Protein AF-A0A945MQG9-F1 (afdb_monomer)

Secondary structure (DSSP, 8-state):
----EEEEEEE---SEEEE-TT-EEEEEEEEEE--SSS-EEEEEEEEEE-SS-----GGGEEEEEEEEESSSS--TTTSEEEEEE--PPBSSEEEEEEEEEE--SS---EEEEEEEE-TT----TTSPPPEEEEEB-TT-EEETT--B---B---TTSEEEE-----EEEEEE--B-TT-TTS---TTPPPSB--EEEEE-TT-PEE-

Radius of gyration: 23.0 Å; Cα contacts (8 Å, |Δi|>4): 548; chains: 1; bounding box: 53×30×78 Å

Sequence (208 aa):
MATIVVFGHHQGLSGQSTSQPGDKIQVYEVRLVNDGTSSLQAIALTLSDLSSATGITASAITQLSVYKSTDAVFDAPSDSLLGTQTIVNIGAPTTVSLTAPLTWSSDFPYFLVVATFNSTHTDELSGFKDAFRVGSNAGAIQTSSGNVGSAITADDADRHTIDILATQIVFTTLPSDPAAANGDIVSGQVFTTQPVVEARDANGNVDI

Foldseek 3Di:
DWDKAFDDDKDAFAFEAEDAAQDKDWGIKTWIAGQQPKWFWKFKKAKEAAPPGLPDFLQFWQKKWKWKALDGDDDPPRIHTFFMDRRHGYPDMDITTGPDTDGDRDDTIMITIMTTGHNQDAHDPVLGFTKIWMKADAQRTDMPVGGHDHIGDTHPRRMYTHAFDFPDKDWPDDFAAPVPPPRDDDPPDHGPDDTDIFGHHPSRHTGD

Nearest PDB structures (foldseek):
  8ke9-assembly1_A  TM=4.247E-01  e=4.750E-02  unclassified Caudoviricetes
  6cpr-assembly1_A  TM=4.447E-01  e=1.011E+00  Homo sapiens
  4n90-assembly1_C  TM=4.436E-01  e=1.788E+00  Homo sapiens
  1tnr-assembly1_A  TM=3.424E-01  e=1.453E+00  Homo sapiens

Solvent-accessible surface area (backbone atoms only — not comparable to full-atom values): 11179 Å² total; per-residue (Å²): 133,62,50,65,44,77,48,94,62,69,49,52,48,75,45,75,48,75,46,45,57,47,40,74,44,75,44,30,41,34,27,38,39,38,71,49,72,30,28,48,40,32,45,35,36,25,38,23,53,38,95,72,73,36,72,54,51,42,78,50,37,51,32,39,33,36,27,43,30,89,51,95,67,93,46,86,80,82,38,43,81,44,26,62,24,61,77,48,43,62,74,36,76,28,69,32,44,36,77,57,72,47,66,44,60,69,76,64,42,20,40,36,34,30,41,28,32,21,64,79,45,56,52,44,94,84,62,36,58,35,28,34,19,34,22,27,53,61,39,25,40,33,38,77,69,56,56,34,57,69,60,42,81,56,40,76,68,18,26,42,31,49,47,67,67,56,76,45,80,43,73,82,34,72,65,40,46,89,84,33,88,81,79,56,86,62,84,95,60,81,56,76,36,69,60,38,75,44,38,15,28,93,86,66,30,43,36,101

Mean predicted aligned error: 5.4 Å

pLDDT: mean 92.83, std 7.92, range [51.38, 98.81]

Structure (mmCIF, N/CA/C/O backbone):
data_AF-A0A945MQG9-F1
#
_entry.id   AF-A0A945MQG9-F1
#
loop_
_atom_site.group_PDB
_atom_site.id
_atom_site.type_symbol
_atom_site.label_atom_id
_atom_site.label_alt_id
_atom_site.label_comp_id
_atom_site.label_asym_id
_atom_site.label_entity_id
_atom_site.label_seq_id
_atom_site.pdbx_PDB_ins_code
_atom_site.Cartn_x
_atom_site.Cartn_y
_atom_site.Cartn_z
_atom_site.occupancy
_atom_site.B_iso_or_equiv
_atom_site.auth_seq_id
_atom_site.auth_comp_id
_atom_site.auth_asym_id
_atom_site.auth_atom_id
_atom_site.pdbx_PDB_model_num
ATOM 1 N N . MET A 1 1 ? -15.121 0.793 32.936 1.00 51.38 1 MET A N 1
ATOM 2 C CA . MET A 1 1 ? -14.034 0.606 31.962 1.00 51.38 1 MET A CA 1
ATOM 3 C C . MET A 1 1 ? -14.559 1.158 30.660 1.00 51.38 1 MET A C 1
ATOM 5 O O . MET A 1 1 ? -15.597 0.687 30.227 1.00 51.38 1 MET A O 1
ATOM 9 N N . ALA A 1 2 ? -13.923 2.217 30.171 1.00 52.75 2 ALA A N 1
ATOM 10 C CA . ALA A 1 2 ? -14.148 2.776 28.845 1.00 52.75 2 ALA A CA 1
ATOM 11 C C . ALA A 1 2 ? -13.585 1.791 27.814 1.00 52.75 2 ALA A C 1
ATOM 13 O O . ALA A 1 2 ? -12.486 1.277 28.056 1.00 52.75 2 ALA A O 1
ATOM 14 N N . THR A 1 3 ? -14.299 1.419 26.752 1.00 84.38 3 THR A N 1
ATOM 15 C CA . THR A 1 3 ? -13.811 0.354 25.857 1.00 84.38 3 THR A CA 1
ATOM 16 C C . THR A 1 3 ? -14.148 0.603 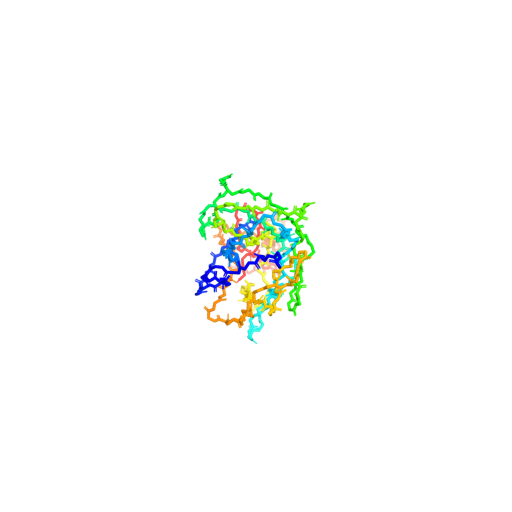24.389 1.00 84.38 3 THR A C 1
ATOM 18 O O . THR A 1 3 ? -15.285 0.440 23.953 1.00 84.38 3 THR A O 1
ATOM 21 N N . ILE A 1 4 ? -13.110 0.916 23.603 1.00 85.81 4 ILE A N 1
ATOM 22 C CA . ILE A 1 4 ? -13.116 0.628 22.166 1.00 85.81 4 ILE A CA 1
ATOM 23 C C . ILE A 1 4 ? -12.868 -0.868 21.987 1.00 85.81 4 ILE A C 1
ATOM 25 O O . ILE A 1 4 ? -11.905 -1.404 22.533 1.00 85.81 4 ILE A O 1
ATOM 29 N N . VAL A 1 5 ? -13.710 -1.536 21.202 1.00 89.19 5 VAL A N 1
ATOM 30 C CA . VAL A 1 5 ? -13.525 -2.944 20.824 1.00 89.19 5 VAL A CA 1
ATOM 31 C C . VAL A 1 5 ? -13.643 -3.123 19.320 1.00 89.19 5 VAL A C 1
ATOM 33 O O . VAL A 1 5 ? -14.349 -2.378 18.639 1.00 89.19 5 VAL A O 1
ATOM 36 N N . VAL A 1 6 ? -12.979 -4.157 18.809 1.00 82.88 6 VAL A N 1
ATOM 37 C CA . VAL A 1 6 ? -13.194 -4.623 17.438 1.00 82.88 6 VAL A CA 1
ATOM 38 C C . VAL A 1 6 ? -14.558 -5.296 17.348 1.00 82.88 6 VAL A C 1
ATOM 40 O O . VAL A 1 6 ? -14.879 -6.164 18.159 1.00 82.88 6 VAL A O 1
ATOM 43 N N . PHE A 1 7 ? -15.350 -4.906 16.352 1.00 79.56 7 PHE A N 1
ATOM 44 C CA . PHE A 1 7 ? -16.635 -5.525 16.059 1.00 79.56 7 PHE A CA 1
ATOM 45 C C . PHE A 1 7 ? -16.534 -6.409 14.820 1.00 79.56 7 PHE A C 1
ATOM 47 O O . PHE A 1 7 ? -16.344 -5.918 13.711 1.00 79.56 7 PHE A O 1
ATOM 54 N N . GLY A 1 8 ? -16.716 -7.717 14.991 1.00 76.62 8 GLY A N 1
ATOM 55 C CA . GLY A 1 8 ? -16.599 -8.660 13.884 1.00 76.62 8 GLY A CA 1
ATOM 56 C C . GLY A 1 8 ? -15.142 -8.851 13.465 1.00 76.62 8 GLY A C 1
ATOM 57 O O . GLY A 1 8 ? -14.387 -9.491 14.192 1.00 76.62 8 GLY A O 1
ATOM 58 N N . HIS A 1 9 ? -14.763 -8.325 12.299 1.00 71.56 9 HIS A N 1
ATOM 59 C CA . HIS A 1 9 ? -13.486 -8.615 11.645 1.00 71.56 9 HIS A CA 1
ATOM 60 C C . HIS A 1 9 ? -12.635 -7.348 11.437 1.00 71.56 9 HIS A C 1
ATOM 62 O O . HIS A 1 9 ? -13.164 -6.247 11.281 1.00 71.56 9 HIS A O 1
ATOM 68 N N . HIS A 1 10 ? -11.311 -7.513 11.431 1.00 87.69 10 HIS A N 1
ATOM 69 C CA . HIS A 1 10 ? -10.366 -6.572 10.822 1.00 87.69 10 HIS A CA 1
ATOM 70 C C . HIS A 1 10 ? -9.522 -7.344 9.815 1.00 87.69 10 HIS A C 1
ATOM 72 O O . HIS A 1 10 ? -8.975 -8.390 10.159 1.00 87.69 10 HIS A O 1
ATOM 78 N N . GLN A 1 11 ? -9.498 -6.883 8.567 1.00 92.62 11 GLN A N 1
ATOM 79 C CA . GLN A 1 11 ? -8.837 -7.568 7.453 1.00 92.62 11 GLN A CA 1
ATOM 80 C C . GLN A 1 11 ? -7.599 -6.778 7.023 1.00 92.62 11 GLN A C 1
ATOM 82 O O . GLN A 1 11 ? -7.560 -5.553 7.149 1.00 92.62 11 GLN A O 1
ATOM 87 N N . GLY A 1 12 ? -6.616 -7.488 6.475 1.00 93.94 12 GLY A N 1
ATOM 88 C CA . GLY A 1 12 ? -5.558 -6.901 5.662 1.00 93.94 12 GLY A CA 1
ATOM 89 C C . GLY A 1 12 ? -5.944 -6.991 4.189 1.00 93.94 12 GLY A C 1
ATOM 90 O O . GLY A 1 12 ? -7.122 -6.915 3.839 1.00 93.94 12 GLY A O 1
ATOM 91 N N . LEU A 1 13 ? -4.949 -7.214 3.335 1.00 96.88 13 LEU A N 1
ATOM 92 C CA . LEU A 1 13 ? -5.187 -7.596 1.946 1.00 96.88 13 LEU A CA 1
ATOM 93 C C . LEU A 1 13 ? -5.882 -8.964 1.863 1.00 96.88 13 LEU A C 1
ATOM 95 O O . LEU A 1 13 ? -5.777 -9.780 2.777 1.00 96.88 13 LEU A O 1
ATOM 99 N N . SER A 1 14 ? -6.576 -9.205 0.751 1.00 95.31 14 SER A N 1
ATOM 100 C CA . SER A 1 14 ? -7.162 -10.504 0.428 1.00 95.31 14 SER A CA 1
ATOM 101 C C . SER A 1 14 ? -7.002 -10.800 -1.058 1.00 95.31 14 SER A C 1
ATOM 103 O O . SER A 1 14 ? -7.364 -9.985 -1.909 1.00 95.31 14 SER A O 1
ATOM 105 N N . GLY A 1 15 ? -6.461 -11.976 -1.363 1.00 96.94 15 GLY A N 1
ATOM 106 C CA . GLY A 1 15 ? -6.119 -12.393 -2.710 1.00 96.94 15 GLY A CA 1
ATOM 107 C C . GLY A 1 15 ? -5.030 -11.531 -3.347 1.00 96.94 15 GLY A C 1
ATOM 108 O O . GLY A 1 15 ? -4.315 -10.767 -2.699 1.00 96.94 15 GLY A O 1
ATOM 109 N N . GLN A 1 16 ? -4.904 -11.668 -4.663 1.00 97.62 16 GLN A N 1
ATOM 110 C CA . GLN A 1 16 ? -3.928 -10.924 -5.449 1.00 97.62 16 GLN A CA 1
ATOM 111 C C . GLN A 1 16 ? -4.624 -9.783 -6.178 1.00 97.62 16 GLN A C 1
ATOM 113 O O . GLN A 1 16 ? -5.658 -9.980 -6.816 1.00 97.62 16 GLN A O 1
ATOM 118 N N . SER A 1 17 ? -4.037 -8.597 -6.096 1.00 97.38 17 SER A N 1
ATOM 119 C CA . SER A 1 17 ? -4.525 -7.407 -6.788 1.00 97.38 17 SER A CA 1
ATOM 120 C C . SER A 1 17 ? -3.370 -6.614 -7.387 1.00 97.38 17 SER A C 1
ATOM 122 O O . SER A 1 17 ? -2.220 -6.756 -6.964 1.00 97.38 17 SER A O 1
ATOM 124 N N . THR A 1 18 ? -3.687 -5.793 -8.384 1.00 97.06 18 THR A N 1
ATOM 125 C CA . THR A 1 18 ? -2.732 -4.943 -9.099 1.00 97.06 18 THR A CA 1
ATOM 126 C C . THR A 1 18 ? -3.279 -3.528 -9.234 1.00 97.06 18 THR A C 1
ATOM 128 O O . THR A 1 18 ? -4.489 -3.360 -9.406 1.00 97.06 18 THR A O 1
ATOM 131 N N . SER A 1 19 ? -2.413 -2.522 -9.194 1.00 96.94 19 SER A N 1
ATOM 132 C CA . SER A 1 19 ? -2.766 -1.132 -9.513 1.00 96.94 19 SER A CA 1
ATOM 133 C C . SER A 1 19 ? -1.567 -0.379 -10.086 1.00 96.94 19 SER A C 1
ATOM 135 O O . SER A 1 19 ? -0.455 -0.904 -10.090 1.00 96.94 19 SER A O 1
ATOM 137 N N . GLN A 1 20 ? -1.796 0.827 -10.595 1.00 95.94 20 GLN A N 1
ATOM 138 C CA . GLN A 1 20 ? -0.776 1.620 -11.272 1.00 95.94 20 GLN A CA 1
ATOM 139 C C . GLN A 1 20 ? -0.070 2.591 -10.312 1.00 95.94 20 GLN A C 1
ATOM 141 O O . GLN A 1 20 ? -0.599 2.931 -9.246 1.00 95.94 20 GLN A O 1
ATOM 146 N N . PRO A 1 21 ? 1.114 3.112 -10.685 1.00 96.88 21 PRO A N 1
ATOM 147 C CA . PRO A 1 21 ? 1.715 4.247 -9.994 1.00 96.88 21 PRO A CA 1
ATOM 148 C C . PRO A 1 21 ? 0.724 5.398 -9.775 1.00 96.88 21 PRO A C 1
ATOM 150 O O . PRO A 1 21 ? 0.015 5.821 -10.686 1.00 96.88 21 PRO A O 1
ATOM 153 N N . GLY A 1 22 ? 0.711 5.947 -8.559 1.00 96.38 22 GLY A N 1
ATOM 154 C CA . GLY A 1 22 ? -0.178 7.048 -8.171 1.00 96.38 22 GLY A CA 1
ATOM 155 C C . GLY A 1 22 ? -1.566 6.624 -7.682 1.00 96.38 22 GLY A C 1
ATOM 156 O O . GLY A 1 22 ? -2.272 7.460 -7.109 1.00 96.38 22 GLY A O 1
ATOM 157 N N . ASP A 1 23 ? -1.942 5.352 -7.838 1.00 97.19 23 ASP A N 1
ATOM 158 C CA . ASP A 1 23 ? -3.213 4.849 -7.329 1.00 97.19 23 ASP A CA 1
ATOM 159 C C . ASP A 1 23 ? -3.266 4.850 -5.795 1.00 97.19 23 ASP A C 1
ATOM 161 O O . ASP A 1 23 ? -2.258 4.890 -5.076 1.00 97.19 23 ASP A O 1
ATOM 165 N N . LYS A 1 24 ? -4.501 4.814 -5.289 1.00 97.88 24 LYS A N 1
ATOM 166 C CA . LYS A 1 24 ? -4.819 4.666 -3.870 1.00 97.88 24 LYS A CA 1
ATOM 167 C C . LYS A 1 24 ? -5.538 3.351 -3.653 1.00 97.88 24 LYS A C 1
ATOM 169 O O . LYS A 1 24 ? -6.570 3.120 -4.277 1.00 97.88 24 LYS A O 1
ATOM 174 N N . ILE A 1 25 ? -5.044 2.536 -2.728 1.00 97.75 25 ILE A N 1
ATOM 175 C CA . ILE A 1 25 ? -5.653 1.240 -2.427 1.00 97.75 25 ILE A CA 1
ATOM 176 C C . ILE A 1 25 ? -5.867 1.043 -0.933 1.00 97.75 25 ILE A C 1
ATOM 178 O O . ILE A 1 25 ? -5.026 1.400 -0.106 1.00 97.75 25 ILE A O 1
ATOM 182 N N . GLN A 1 26 ? -7.004 0.454 -0.580 1.00 98.06 26 GLN A N 1
ATOM 183 C CA . GLN A 1 26 ? -7.280 0.010 0.780 1.00 98.06 26 GLN A CA 1
ATOM 184 C C . GLN A 1 26 ? -6.386 -1.188 1.113 1.00 98.06 26 GLN A C 1
ATOM 186 O O . GLN A 1 26 ? -6.429 -2.212 0.439 1.00 98.06 26 GLN A O 1
ATOM 191 N N . VAL A 1 27 ? -5.575 -1.051 2.160 1.00 98.12 27 VAL A N 1
ATOM 192 C CA . VAL A 1 27 ? -4.632 -2.084 2.625 1.00 98.12 27 VAL A CA 1
ATOM 193 C C . VAL A 1 27 ? -5.073 -2.758 3.919 1.00 98.12 27 VAL A C 1
ATOM 195 O O . VAL A 1 27 ? -4.541 -3.803 4.290 1.00 98.12 27 VAL A O 1
ATOM 198 N N . TYR A 1 28 ? -6.012 -2.142 4.630 1.00 97.94 28 TYR A N 1
ATOM 199 C CA . TYR A 1 28 ? -6.533 -2.639 5.892 1.00 97.94 28 TYR A CA 1
ATOM 200 C C . TYR A 1 28 ? -7.897 -2.030 6.174 1.00 97.94 28 TYR A C 1
ATOM 202 O O . TYR A 1 28 ? -8.134 -0.855 5.886 1.00 97.94 28 TYR A O 1
ATOM 210 N N . GLU A 1 29 ? -8.746 -2.807 6.827 1.00 96.62 29 GLU A N 1
ATOM 211 C CA . GLU A 1 29 ? -10.016 -2.342 7.363 1.00 96.62 29 GLU A CA 1
ATOM 212 C C . GLU A 1 29 ? -10.241 -2.860 8.778 1.00 96.62 29 GLU A C 1
ATOM 214 O O . GLU A 1 29 ? -9.855 -3.974 9.139 1.00 96.62 29 GLU A O 1
ATOM 219 N N . VAL A 1 30 ? -10.934 -2.062 9.581 1.00 96.94 30 VAL A N 1
ATOM 220 C CA . VAL A 1 30 ? -11.480 -2.516 10.853 1.00 96.94 30 VAL A CA 1
ATOM 221 C C . VAL A 1 30 ? -12.788 -1.824 11.160 1.00 96.94 30 VAL A C 1
ATOM 223 O O . VAL A 1 30 ? -12.910 -0.608 11.036 1.00 96.94 30 VAL A O 1
ATOM 226 N N . ARG A 1 31 ? -13.755 -2.591 11.656 1.00 95.81 31 ARG A N 1
ATOM 227 C CA . ARG A 1 31 ? -14.974 -2.038 12.235 1.00 95.81 31 ARG A CA 1
ATOM 228 C C . ARG A 1 31 ? -14.855 -1.960 13.751 1.00 95.81 31 ARG A C 1
ATOM 230 O O . ARG A 1 31 ? -14.498 -2.944 14.402 1.00 95.81 31 ARG A O 1
ATOM 237 N N . LEU A 1 32 ? -15.162 -0.798 14.325 1.00 94.50 32 LEU A N 1
ATOM 238 C CA . LEU A 1 32 ? -14.983 -0.551 15.758 1.00 94.50 32 LEU A CA 1
ATOM 239 C C . LEU A 1 32 ? -16.280 -0.118 16.445 1.00 94.50 32 LEU A C 1
ATOM 241 O O . LEU A 1 32 ? -17.072 0.648 15.897 1.00 94.50 32 LEU A O 1
ATOM 245 N N . VAL A 1 33 ? -16.448 -0.557 17.694 1.00 92.81 33 VAL A N 1
ATOM 246 C CA . VAL A 1 33 ? -17.420 0.005 18.644 1.00 92.81 33 VAL A CA 1
ATOM 247 C C . VAL A 1 33 ? -16.681 0.893 19.632 1.00 92.81 33 VAL A C 1
ATOM 249 O O . VAL A 1 33 ? -15.568 0.560 20.035 1.00 92.81 33 VAL A O 1
ATOM 252 N N . ASN A 1 34 ? -17.312 1.983 20.057 1.00 92.38 34 ASN A N 1
ATOM 253 C CA . ASN A 1 34 ? -16.839 2.831 21.143 1.00 92.38 34 ASN A CA 1
ATOM 254 C C . ASN A 1 34 ? -18.032 3.258 22.005 1.00 92.38 34 ASN A C 1
ATOM 256 O O . ASN A 1 34 ? -19.133 3.468 21.497 1.00 92.38 34 ASN A O 1
ATOM 260 N N . ASP A 1 35 ? -17.812 3.366 23.309 1.00 87.81 35 ASP A N 1
ATOM 261 C CA . ASP A 1 35 ? -18.818 3.765 24.295 1.00 87.81 35 ASP A CA 1
ATOM 262 C C . ASP A 1 35 ? -18.877 5.285 24.528 1.00 87.81 35 ASP A C 1
ATOM 264 O O . ASP A 1 35 ? -19.641 5.764 25.366 1.00 87.81 35 ASP A O 1
ATOM 268 N N . GLY A 1 36 ? -18.076 6.057 23.791 1.00 89.94 36 GLY A N 1
ATOM 269 C CA . GLY A 1 36 ? -18.007 7.510 23.905 1.00 89.94 36 GLY A CA 1
ATOM 270 C C . GLY A 1 36 ? -17.004 8.024 24.925 1.00 89.94 36 GLY A C 1
ATOM 271 O O . GLY A 1 36 ? -16.964 9.232 25.147 1.00 89.94 36 GLY A O 1
ATOM 272 N N . THR A 1 37 ? -16.208 7.156 25.550 1.00 89.94 37 THR A N 1
ATOM 273 C CA . THR A 1 37 ? -15.274 7.568 26.609 1.00 89.94 37 THR A CA 1
ATOM 274 C C . THR A 1 37 ? -13.808 7.275 26.295 1.00 89.94 37 THR A C 1
ATOM 276 O O . THR A 1 37 ? -12.935 8.001 26.771 1.00 89.94 37 THR A O 1
ATOM 279 N N . SER A 1 38 ? -13.516 6.289 25.443 1.00 93.69 38 SER A N 1
ATOM 280 C CA . SER A 1 38 ? -12.177 6.086 24.875 1.00 93.69 38 SER A CA 1
ATOM 281 C C . SER A 1 38 ? -12.007 6.854 23.560 1.00 93.69 38 SER A C 1
ATOM 283 O O . SER A 1 38 ? -12.978 7.156 22.860 1.00 93.69 38 SER A O 1
ATOM 285 N N . SER A 1 39 ? -10.767 7.156 23.183 1.00 95.69 39 SER A N 1
ATOM 286 C CA . SER A 1 39 ? -10.440 7.732 21.876 1.00 95.69 39 SER A CA 1
ATOM 287 C C . SER A 1 39 ? -9.540 6.810 21.060 1.00 95.69 39 SER A C 1
ATOM 289 O O . SER A 1 39 ? -8.612 6.204 21.599 1.00 95.69 39 SER A O 1
ATOM 291 N N . LEU A 1 40 ? -9.815 6.711 19.757 1.00 97.44 40 LEU A N 1
ATOM 292 C CA . LEU A 1 40 ? -8.904 6.145 18.767 1.00 97.44 40 LEU A CA 1
ATOM 293 C C . LEU A 1 40 ? -7.793 7.161 18.497 1.00 97.44 40 LEU A C 1
ATOM 295 O O . LEU A 1 40 ? -8.075 8.344 18.302 1.00 97.44 40 LEU A O 1
ATOM 299 N N . GLN A 1 41 ? -6.545 6.702 18.492 1.00 98.31 41 GLN A N 1
ATOM 300 C CA . GLN A 1 41 ? -5.368 7.566 18.364 1.00 98.31 41 GLN A CA 1
ATOM 301 C C . GLN A 1 41 ? -4.545 7.257 17.119 1.00 98.31 41 GLN A C 1
ATOM 303 O O . GLN A 1 41 ? -4.074 8.181 16.461 1.00 98.31 41 GLN A O 1
ATOM 308 N N . ALA A 1 42 ? -4.373 5.977 16.789 1.00 98.56 42 ALA A N 1
ATOM 309 C CA . ALA A 1 42 ? -3.580 5.557 15.641 1.00 98.56 42 ALA A CA 1
ATOM 310 C C . ALA A 1 42 ? -3.904 4.120 15.218 1.00 98.56 42 ALA A C 1
ATOM 312 O O . ALA A 1 42 ? -4.458 3.340 15.998 1.00 98.56 42 ALA A O 1
ATOM 313 N N . ILE A 1 43 ? -3.489 3.763 14.003 1.00 98.50 43 ILE A N 1
ATOM 314 C CA . ILE A 1 43 ? -3.462 2.383 13.507 1.00 98.50 43 ILE A CA 1
ATOM 315 C C . ILE A 1 43 ? -2.046 2.082 13.009 1.00 98.50 43 ILE A C 1
ATOM 317 O O . ILE A 1 43 ? -1.466 2.878 12.269 1.00 98.50 43 ILE A O 1
ATOM 321 N N . ALA A 1 44 ? -1.477 0.953 13.432 1.00 98.44 44 ALA A N 1
ATOM 322 C CA . ALA A 1 44 ? -0.140 0.515 13.039 1.00 98.44 44 ALA A CA 1
ATOM 323 C C . ALA A 1 44 ? -0.187 -0.740 12.159 1.00 98.44 44 ALA A C 1
ATOM 325 O O . ALA A 1 44 ? -0.728 -1.765 12.568 1.00 98.44 44 ALA A O 1
ATOM 326 N N . LEU A 1 45 ? 0.438 -0.679 10.983 1.00 98.19 45 LEU A N 1
ATOM 327 C CA . LEU A 1 45 ? 0.525 -1.789 10.028 1.00 98.19 45 LEU A CA 1
ATOM 328 C C . LEU A 1 45 ? 1.972 -2.028 9.618 1.00 98.19 45 LEU A C 1
ATOM 330 O O . LEU A 1 45 ? 2.792 -1.121 9.670 1.00 98.19 45 LEU A O 1
ATOM 334 N N . THR A 1 46 ? 2.286 -3.238 9.180 1.00 98.44 46 THR A N 1
ATOM 335 C CA . THR A 1 46 ? 3.579 -3.573 8.580 1.00 98.44 46 THR A CA 1
ATOM 336 C C . THR A 1 46 ? 3.344 -3.966 7.133 1.00 98.44 46 THR A C 1
ATOM 338 O O . THR A 1 46 ? 2.731 -4.998 6.867 1.00 98.44 46 THR A O 1
ATOM 341 N N . LEU A 1 47 ? 3.833 -3.148 6.206 1.00 98.56 47 LEU A N 1
ATOM 342 C CA . LEU A 1 47 ? 3.962 -3.544 4.808 1.00 98.56 47 LEU A CA 1
ATOM 343 C C . LEU A 1 47 ? 5.290 -4.277 4.671 1.00 98.56 47 LEU A C 1
ATOM 345 O O . LEU A 1 47 ? 6.281 -3.881 5.278 1.00 98.56 47 LEU A O 1
ATOM 349 N N . SER A 1 48 ? 5.317 -5.385 3.947 1.00 98.25 48 SER A N 1
ATOM 350 C CA . SER A 1 48 ? 6.525 -6.186 3.741 1.00 98.25 48 SER A CA 1
ATOM 351 C C . SER A 1 48 ? 6.599 -6.645 2.302 1.00 98.25 48 SER A C 1
ATOM 353 O O . SER A 1 48 ? 5.563 -6.925 1.703 1.00 98.25 48 SER A O 1
ATOM 355 N N . ASP A 1 49 ? 7.817 -6.793 1.794 1.00 97.81 49 ASP A N 1
ATOM 356 C CA . ASP A 1 49 ? 8.046 -7.549 0.566 1.00 97.81 49 ASP A CA 1
ATOM 357 C C . ASP A 1 49 ? 7.559 -9.003 0.740 1.00 97.81 49 ASP A C 1
ATOM 359 O O . ASP A 1 49 ? 7.306 -9.493 1.858 1.00 97.81 49 ASP A O 1
ATOM 363 N N . LEU A 1 50 ? 7.408 -9.689 -0.382 1.00 97.25 50 LEU A N 1
ATOM 364 C CA . LEU A 1 50 ? 7.044 -11.093 -0.449 1.00 97.25 50 LEU A CA 1
ATOM 365 C C . LEU A 1 50 ? 8.152 -11.990 0.116 1.00 97.25 50 LEU A C 1
ATOM 367 O O . LEU A 1 50 ? 9.283 -11.565 0.360 1.00 97.25 50 LEU A O 1
ATOM 371 N N . SER A 1 51 ? 7.835 -13.268 0.340 1.00 96.31 51 SER A N 1
ATOM 372 C CA . SER A 1 51 ? 8.839 -14.245 0.784 1.00 96.31 51 SER A CA 1
ATOM 373 C C . SER A 1 51 ? 9.975 -14.426 -0.231 1.00 96.31 51 SER A C 1
ATOM 375 O O . SER A 1 51 ? 11.127 -14.605 0.162 1.00 96.31 51 SER A O 1
ATOM 377 N N . SER A 1 52 ? 9.654 -14.342 -1.524 1.00 94.56 52 SER A N 1
ATOM 378 C CA . SER A 1 52 ? 10.622 -14.173 -2.610 1.00 94.56 52 SER A CA 1
ATOM 379 C C . SER A 1 52 ? 10.651 -12.695 -2.971 1.00 94.56 52 SER A C 1
ATOM 381 O O . SER A 1 52 ? 9.683 -12.204 -3.543 1.00 94.56 52 SER A O 1
ATOM 383 N N . ALA A 1 53 ? 11.720 -12.002 -2.582 1.00 93.75 53 ALA A N 1
ATOM 384 C CA . ALA A 1 53 ? 11.792 -10.547 -2.661 1.00 93.75 53 ALA A CA 1
ATOM 385 C C . ALA A 1 53 ? 11.551 -10.026 -4.086 1.00 93.75 53 ALA A C 1
ATOM 387 O O . ALA A 1 53 ? 12.203 -10.478 -5.031 1.00 93.75 53 ALA A O 1
ATOM 388 N N . THR A 1 54 ? 10.636 -9.068 -4.210 1.00 93.81 54 THR A N 1
ATOM 389 C CA . THR A 1 54 ? 10.406 -8.293 -5.435 1.00 93.81 54 THR A CA 1
ATOM 390 C C . THR A 1 54 ? 11.350 -7.105 -5.541 1.00 93.81 54 THR A C 1
ATOM 392 O O . THR A 1 54 ? 11.682 -6.693 -6.646 1.00 93.81 54 THR A O 1
ATOM 395 N N . GLY A 1 55 ? 11.860 -6.627 -4.402 1.00 92.88 55 GLY A N 1
ATOM 396 C CA . GLY A 1 55 ? 12.708 -5.442 -4.341 1.00 92.88 55 GLY A CA 1
ATOM 397 C C . GLY A 1 55 ? 11.985 -4.199 -3.837 1.00 92.88 55 GLY A C 1
ATOM 398 O O . GLY A 1 55 ? 12.645 -3.171 -3.695 1.00 92.88 55 GLY A O 1
ATOM 399 N N . ILE A 1 56 ? 10.694 -4.299 -3.485 1.00 95.12 56 ILE A N 1
ATOM 400 C CA . ILE A 1 56 ? 9.910 -3.137 -3.068 1.00 95.12 56 ILE A CA 1
ATOM 401 C C . ILE A 1 56 ? 10.586 -2.359 -1.940 1.00 95.12 56 ILE A C 1
ATOM 403 O O . ILE A 1 56 ? 10.996 -2.889 -0.900 1.00 95.12 56 ILE A O 1
ATOM 407 N N . THR A 1 57 ? 10.658 -1.047 -2.134 1.00 94.62 57 THR A N 1
ATOM 408 C CA . THR A 1 57 ? 11.231 -0.114 -1.168 1.00 94.62 57 THR A CA 1
ATOM 409 C C . THR A 1 57 ? 10.200 0.904 -0.697 1.00 94.62 57 THR A C 1
ATOM 411 O O . THR A 1 57 ? 9.135 1.089 -1.287 1.00 94.62 57 THR A O 1
ATOM 414 N N . ALA A 1 58 ? 10.526 1.618 0.382 1.00 95.12 58 ALA A N 1
ATOM 415 C CA . ALA A 1 58 ? 9.671 2.674 0.918 1.00 95.12 58 ALA A CA 1
ATOM 416 C C . ALA A 1 58 ? 9.328 3.764 -0.116 1.00 95.12 58 ALA A C 1
ATOM 418 O O . ALA A 1 58 ? 8.276 4.382 -0.009 1.00 95.12 58 ALA A O 1
ATOM 419 N N . SER A 1 59 ? 10.169 3.995 -1.134 1.00 95.06 59 SER A N 1
ATOM 420 C CA . SER A 1 59 ? 9.901 5.003 -2.168 1.00 95.06 59 SER A CA 1
ATOM 421 C C . SER A 1 59 ? 8.781 4.633 -3.140 1.00 95.06 59 SER A C 1
ATOM 423 O O . SER A 1 59 ? 8.316 5.519 -3.858 1.00 95.06 59 SER A O 1
ATOM 425 N N . ALA A 1 60 ? 8.322 3.377 -3.161 1.00 96.44 60 ALA A N 1
ATOM 426 C CA . ALA A 1 60 ? 7.155 2.966 -3.942 1.00 96.44 60 ALA A CA 1
ATOM 427 C C . ALA A 1 60 ? 5.835 3.505 -3.351 1.00 96.44 60 ALA A C 1
ATOM 429 O O . ALA A 1 60 ? 4.836 3.637 -4.059 1.00 96.44 60 ALA A O 1
ATOM 430 N N . ILE A 1 61 ? 5.821 3.873 -2.062 1.00 98.12 61 ILE A N 1
ATOM 431 C CA . ILE A 1 61 ? 4.621 4.294 -1.329 1.00 98.12 61 ILE A CA 1
ATOM 432 C C . ILE A 1 61 ? 4.856 5.676 -0.726 1.00 98.12 61 ILE A C 1
ATOM 434 O O . ILE A 1 61 ? 5.703 5.865 0.140 1.00 98.12 61 ILE A O 1
ATOM 438 N N . THR A 1 62 ? 4.073 6.661 -1.152 1.00 98.19 62 THR A N 1
ATOM 439 C CA . THR A 1 62 ? 4.244 8.054 -0.706 1.00 98.19 62 THR A CA 1
ATOM 440 C C . THR A 1 62 ? 3.580 8.331 0.636 1.00 98.19 62 THR A C 1
ATOM 442 O O . THR A 1 62 ? 4.010 9.223 1.369 1.00 98.19 62 THR A O 1
ATOM 445 N N . GLN A 1 63 ? 2.503 7.607 0.951 1.00 98.38 63 GLN A N 1
ATOM 446 C CA . GLN A 1 63 ? 1.701 7.873 2.137 1.00 98.38 63 GLN A CA 1
ATOM 447 C C . GLN A 1 63 ? 0.819 6.683 2.527 1.00 98.38 63 GLN A C 1
ATOM 449 O O . GLN A 1 63 ? 0.224 6.031 1.669 1.00 98.38 63 GLN A O 1
ATOM 454 N N . LEU A 1 64 ? 0.649 6.479 3.835 1.00 98.81 64 LEU A N 1
ATOM 455 C CA . LEU A 1 64 ? -0.495 5.772 4.410 1.00 98.81 64 LEU A CA 1
ATOM 456 C C . LEU A 1 64 ? -1.472 6.779 5.023 1.00 98.81 64 LEU A C 1
ATOM 458 O O . LEU A 1 64 ? -1.058 7.738 5.675 1.00 98.81 64 LEU A O 1
ATOM 462 N N . SER A 1 65 ? -2.767 6.555 4.844 1.00 98.75 65 SER A N 1
ATOM 463 C CA . SER A 1 65 ? -3.835 7.418 5.358 1.00 98.75 65 SER A CA 1
ATOM 464 C C . SER A 1 65 ? -4.881 6.603 6.103 1.00 98.75 65 SER A C 1
ATOM 466 O O . SER A 1 65 ? -5.235 5.526 5.642 1.00 98.75 65 SER A O 1
ATOM 468 N N . VAL A 1 66 ? -5.398 7.120 7.218 1.00 98.75 66 VAL A N 1
ATOM 469 C CA . VAL A 1 66 ? -6.546 6.538 7.930 1.00 98.75 66 VAL A CA 1
ATOM 470 C C . VAL A 1 66 ? -7.795 7.331 7.574 1.00 98.75 66 VAL A C 1
ATOM 472 O O . VAL A 1 66 ? -7.824 8.547 7.771 1.00 98.75 66 VAL A O 1
ATOM 475 N N . TYR A 1 67 ? -8.833 6.643 7.118 1.00 98.62 67 TYR A N 1
ATOM 476 C CA . TYR A 1 67 ? -10.154 7.202 6.849 1.00 98.62 67 TYR A CA 1
ATOM 477 C C . TYR A 1 67 ? -11.198 6.611 7.793 1.00 98.62 67 TYR A C 1
ATOM 479 O O . TYR A 1 67 ? -11.071 5.471 8.236 1.00 98.62 67 TYR A O 1
ATOM 487 N N . LYS A 1 68 ? -12.240 7.389 8.088 1.00 97.50 68 LYS A N 1
ATOM 488 C CA . LYS A 1 68 ? -13.495 6.912 8.672 1.00 97.50 68 LYS A CA 1
ATOM 489 C C . LYS A 1 68 ? -14.519 6.733 7.559 1.00 97.50 68 LYS A C 1
ATOM 491 O O . LYS A 1 68 ? -14.771 7.695 6.834 1.00 97.50 68 LYS A O 1
ATOM 496 N N . SER A 1 69 ? -15.153 5.568 7.523 1.00 96.94 69 SER A N 1
ATOM 497 C CA . SER A 1 69 ? -16.189 5.212 6.555 1.00 96.94 69 SER A CA 1
ATOM 498 C C . SER A 1 69 ? -17.462 4.691 7.228 1.00 96.94 69 SER A C 1
ATOM 500 O O . SER A 1 69 ? -17.455 4.242 8.385 1.00 96.94 69 SER A O 1
ATOM 502 N N . THR A 1 70 ? -18.574 4.761 6.498 1.00 95.25 70 THR A N 1
ATOM 503 C CA . THR A 1 70 ? -19.835 4.095 6.846 1.00 95.25 70 THR A CA 1
ATOM 504 C C . THR A 1 70 ? -19.881 2.635 6.403 1.00 95.25 70 THR A C 1
ATOM 506 O O . THR A 1 70 ? -20.690 1.877 6.943 1.00 95.25 70 THR A O 1
ATOM 509 N N . ASP A 1 71 ? -19.013 2.222 5.479 1.00 94.50 71 ASP A N 1
ATOM 510 C CA . ASP A 1 71 ? -18.921 0.850 4.993 1.00 94.50 71 ASP A CA 1
ATOM 511 C C . ASP A 1 71 ? -17.462 0.378 4.846 1.00 94.50 71 ASP A C 1
ATOM 513 O O . ASP A 1 71 ?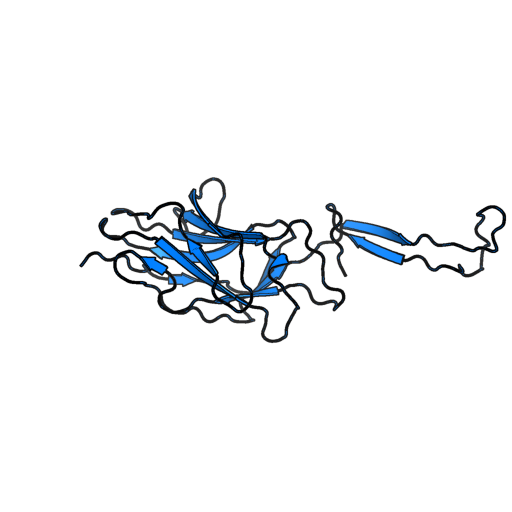 -16.530 1.020 5.321 1.00 94.50 71 ASP A O 1
ATOM 517 N N . ALA A 1 72 ? -17.284 -0.829 4.316 1.00 94.56 72 ALA A N 1
ATOM 518 C CA . ALA A 1 72 ? -15.994 -1.510 4.239 1.00 94.56 72 ALA A CA 1
ATOM 519 C C . ALA A 1 72 ? -15.181 -1.141 2.982 1.00 94.56 72 A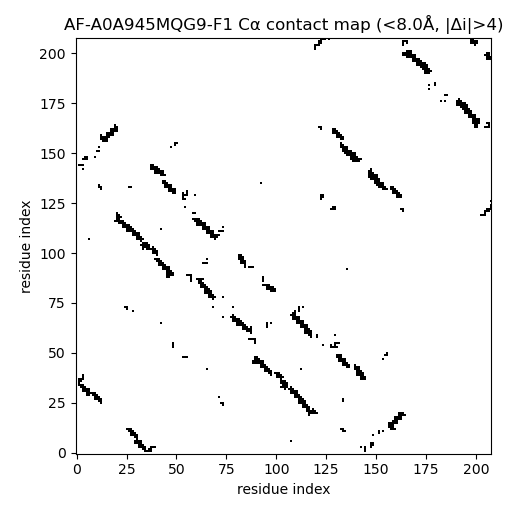LA A C 1
ATOM 521 O O . ALA A 1 72 ? -14.141 -1.745 2.729 1.00 94.56 72 ALA A O 1
ATOM 522 N N . VAL A 1 73 ? -15.664 -0.214 2.153 1.00 95.31 73 VAL A N 1
ATOM 523 C CA . VAL A 1 73 ? -15.077 0.089 0.849 1.00 95.31 73 VAL A CA 1
ATOM 524 C C . VAL A 1 73 ? -14.540 1.507 0.857 1.00 95.31 73 VAL A C 1
ATOM 526 O O . VAL A 1 73 ? -15.262 2.448 1.152 1.00 95.31 73 VAL A O 1
ATOM 529 N N . PHE A 1 74 ? -13.271 1.665 0.483 1.00 96.75 74 PHE A N 1
ATOM 530 C CA . PHE A 1 74 ? -12.708 2.992 0.299 1.00 96.75 74 PHE A CA 1
ATOM 531 C C . PHE A 1 74 ? -13.353 3.709 -0.891 1.00 96.75 74 PHE A C 1
ATOM 533 O O . PHE A 1 74 ? -13.160 3.311 -2.044 1.00 96.75 74 PHE A O 1
ATOM 540 N N . ASP A 1 75 ? -14.052 4.806 -0.616 1.00 95.44 75 ASP A N 1
ATOM 541 C CA . ASP A 1 75 ? -14.645 5.676 -1.619 1.00 95.44 75 ASP A CA 1
ATOM 542 C C . ASP A 1 75 ? -14.478 7.172 -1.268 1.00 95.44 75 ASP A C 1
ATOM 544 O O . ASP A 1 75 ? -15.215 7.814 -0.524 1.00 95.44 75 ASP A O 1
ATOM 548 N N . ALA A 1 76 ? -13.466 7.814 -1.854 1.00 87.62 76 ALA A N 1
ATOM 549 C CA . ALA A 1 76 ? -13.354 9.270 -1.770 1.00 87.62 76 ALA A CA 1
ATOM 550 C C . ALA A 1 76 ? -14.339 9.936 -2.762 1.00 87.62 76 ALA A C 1
ATOM 552 O O . ALA A 1 76 ? -14.346 9.559 -3.937 1.00 87.62 76 ALA A O 1
ATOM 553 N N . PRO A 1 77 ? -15.123 10.963 -2.362 1.00 89.94 77 PRO A N 1
ATOM 554 C CA . PRO A 1 77 ? -14.977 11.768 -1.146 1.00 89.94 77 PRO A CA 1
ATOM 555 C C . PRO A 1 77 ? -15.935 11.421 0.015 1.00 89.94 77 PRO A C 1
ATOM 557 O O . PRO A 1 77 ? -16.023 12.221 0.947 1.00 89.94 77 PRO A O 1
ATOM 560 N N . SER A 1 78 ? -16.690 10.319 -0.029 1.00 95.12 78 SER A N 1
ATOM 561 C CA . SER A 1 78 ? -17.601 9.923 1.066 1.00 95.12 78 SER A CA 1
ATOM 562 C C . SER A 1 78 ? -16.846 9.607 2.355 1.00 95.12 78 SER A C 1
ATOM 564 O O . SER A 1 78 ? -17.310 9.947 3.447 1.00 95.12 78 SER A O 1
ATOM 566 N N . ASP A 1 79 ? -15.653 9.041 2.223 1.00 97.56 79 ASP A N 1
ATOM 567 C CA . ASP A 1 79 ? -14.779 8.737 3.344 1.00 97.56 79 ASP A CA 1
ATOM 568 C C . ASP A 1 79 ? -14.063 9.960 3.916 1.00 97.56 79 ASP A C 1
ATOM 570 O O . ASP A 1 79 ? -13.425 10.756 3.221 1.00 97.56 79 ASP A O 1
ATOM 574 N N . SER A 1 80 ? -14.099 10.081 5.243 1.00 97.06 80 SER A N 1
ATOM 575 C CA . SER A 1 80 ? -13.498 11.207 5.959 1.00 97.06 80 SER A CA 1
ATOM 576 C C . SER A 1 80 ? -12.061 10.901 6.367 1.00 97.06 80 SER A C 1
ATOM 578 O O . SER A 1 80 ? -11.826 10.027 7.201 1.00 97.06 80 SER A O 1
ATOM 580 N N . LEU A 1 81 ? -11.093 11.650 5.835 1.00 98.31 81 LEU A N 1
ATOM 581 C CA . LEU A 1 81 ? -9.687 11.534 6.227 1.00 98.31 81 LEU A CA 1
ATOM 582 C C . LEU A 1 81 ? -9.497 11.922 7.701 1.00 98.31 81 LEU A C 1
ATOM 584 O O . LEU A 1 81 ? -9.911 13.000 8.127 1.00 98.31 81 LEU A O 1
ATOM 588 N N . LEU A 1 82 ? -8.827 11.061 8.465 1.00 98.50 82 LEU A N 1
ATOM 589 C CA . LEU A 1 82 ? -8.552 11.270 9.885 1.00 98.50 82 LEU A CA 1
ATOM 590 C C . LEU A 1 82 ? -7.074 11.478 10.209 1.00 98.50 82 LEU A C 1
ATOM 592 O O . LEU A 1 82 ? -6.769 12.029 11.264 1.00 98.50 82 LEU A O 1
ATOM 596 N N . GLY A 1 83 ? -6.159 11.008 9.365 1.00 98.56 83 GLY A N 1
ATOM 597 C CA . GLY A 1 83 ? -4.724 11.113 9.611 1.00 98.56 83 GLY A CA 1
ATOM 598 C C . GLY A 1 83 ? -3.890 10.551 8.470 1.00 98.56 83 GLY A C 1
ATOM 599 O O . GLY A 1 83 ? -4.375 9.751 7.673 1.00 98.56 83 GLY A O 1
ATOM 600 N N . THR A 1 84 ? -2.630 10.972 8.401 1.00 98.62 84 THR A N 1
ATOM 601 C CA . THR A 1 84 ? -1.692 10.602 7.335 1.00 98.62 84 THR A CA 1
ATOM 602 C C . THR A 1 84 ? -0.294 10.363 7.889 1.00 98.62 84 THR A C 1
ATOM 604 O O . THR A 1 84 ? 0.129 11.052 8.815 1.00 98.62 84 THR A O 1
ATOM 607 N N . GLN A 1 85 ? 0.454 9.460 7.263 1.00 98.62 85 GLN A N 1
ATOM 608 C CA . GLN A 1 85 ? 1.859 9.184 7.535 1.00 98.62 85 GLN A CA 1
ATOM 609 C C . GLN A 1 85 ? 2.621 9.097 6.211 1.00 98.62 85 GLN A C 1
ATOM 611 O O . GLN A 1 85 ? 2.299 8.257 5.376 1.00 98.62 85 GLN A O 1
ATOM 616 N N . THR A 1 86 ? 3.619 9.956 6.017 1.00 98.25 86 THR A N 1
ATOM 617 C CA . THR A 1 86 ? 4.432 10.000 4.787 1.00 98.25 86 THR A CA 1
ATOM 618 C C . THR A 1 86 ? 5.732 9.212 4.900 1.00 98.25 86 THR A C 1
ATOM 620 O O . THR A 1 86 ? 6.365 8.928 3.891 1.00 98.25 86 THR A O 1
ATOM 623 N N . ILE A 1 87 ? 6.139 8.837 6.116 1.00 97.44 87 ILE A N 1
ATOM 624 C CA . ILE A 1 87 ? 7.265 7.927 6.328 1.00 97.44 87 ILE A CA 1
ATOM 625 C C . ILE A 1 87 ? 6.701 6.512 6.421 1.00 97.44 87 ILE A C 1
ATOM 627 O O . ILE A 1 87 ? 6.183 6.114 7.465 1.00 97.44 87 ILE A O 1
ATOM 631 N N . VAL A 1 88 ? 6.782 5.769 5.317 1.00 98.06 88 VAL A N 1
ATOM 632 C CA . VAL A 1 88 ? 6.333 4.375 5.234 1.00 98.06 88 VAL A CA 1
ATOM 633 C C . VAL A 1 88 ? 7.536 3.448 5.343 1.00 98.06 88 VAL A C 1
ATOM 635 O O . VAL A 1 88 ? 8.497 3.572 4.592 1.00 98.06 88 VAL A O 1
ATOM 638 N N . ASN A 1 89 ? 7.489 2.511 6.285 1.00 98.12 89 ASN A N 1
ATOM 639 C CA . ASN A 1 89 ? 8.514 1.488 6.449 1.00 98.12 89 ASN A CA 1
ATOM 640 C C . ASN A 1 89 ? 8.109 0.206 5.707 1.00 98.12 89 ASN A C 1
ATOM 642 O O . ASN A 1 89 ? 6.963 -0.234 5.817 1.00 98.12 89 ASN A O 1
ATOM 646 N N . ILE A 1 90 ? 9.070 -0.427 5.028 1.00 98.00 90 ILE A N 1
ATOM 647 C CA . ILE A 1 90 ? 8.942 -1.791 4.495 1.00 98.00 90 ILE A CA 1
ATOM 648 C C . ILE A 1 90 ? 9.659 -2.757 5.443 1.00 98.00 90 ILE A C 1
ATOM 650 O O . ILE A 1 90 ? 10.789 -2.509 5.860 1.00 98.00 90 ILE A O 1
ATOM 654 N N . GLY A 1 91 ? 8.987 -3.843 5.822 1.00 97.94 91 GLY A N 1
ATOM 655 C CA . GLY A 1 91 ? 9.484 -4.852 6.761 1.00 97.94 91 GLY A CA 1
ATOM 656 C C . GLY A 1 91 ? 9.425 -4.442 8.237 1.00 97.94 91 GLY A C 1
ATOM 657 O O . GLY A 1 91 ? 9.844 -5.213 9.099 1.00 97.94 91 GLY A O 1
ATOM 658 N N . ALA A 1 92 ? 8.901 -3.254 8.556 1.00 98.00 92 ALA A N 1
ATOM 659 C CA . ALA A 1 92 ? 8.730 -2.775 9.926 1.00 98.00 92 ALA A CA 1
ATOM 660 C C . ALA A 1 92 ? 7.396 -2.026 10.110 1.00 98.00 92 ALA A C 1
ATOM 662 O O . ALA A 1 92 ? 6.848 -1.501 9.137 1.00 98.00 92 ALA A O 1
ATOM 663 N N . PRO A 1 93 ? 6.865 -1.940 11.347 1.00 98.19 93 PRO A N 1
ATOM 664 C CA . PRO A 1 93 ? 5.624 -1.223 11.601 1.00 98.19 93 PRO A CA 1
ATOM 665 C C . PRO A 1 93 ? 5.692 0.255 11.199 1.00 98.19 93 PRO A C 1
ATOM 667 O O . PRO A 1 93 ? 6.640 0.977 11.513 1.00 98.19 93 PRO A O 1
ATOM 670 N N . THR A 1 94 ? 4.629 0.712 10.554 1.00 98.69 94 THR A N 1
ATOM 671 C CA . THR A 1 94 ? 4.321 2.109 10.268 1.00 98.69 94 THR A CA 1
ATOM 672 C C . THR A 1 94 ? 3.060 2.479 11.035 1.00 98.69 94 THR A C 1
ATOM 674 O O . THR A 1 94 ? 1.997 1.897 10.817 1.00 98.69 94 THR A O 1
ATOM 677 N N . THR A 1 95 ? 3.173 3.445 11.946 1.00 98.62 95 THR A N 1
ATOM 678 C CA . THR A 1 95 ? 2.036 3.964 12.714 1.00 98.62 95 THR A CA 1
ATOM 679 C C . THR A 1 95 ? 1.468 5.193 12.018 1.00 98.62 95 THR A C 1
ATOM 681 O O . THR A 1 95 ? 2.175 6.187 11.825 1.00 98.62 95 THR A O 1
ATOM 684 N N . VAL A 1 96 ? 0.181 5.135 11.680 1.00 98.75 96 VAL A N 1
ATOM 685 C CA . VAL A 1 96 ? -0.583 6.265 11.153 1.00 98.75 96 VAL A CA 1
ATOM 686 C C . VAL A 1 96 ? -1.388 6.876 12.291 1.00 98.75 96 VAL A C 1
ATOM 688 O O . VAL A 1 96 ? -2.419 6.339 12.702 1.00 98.75 96 VAL A O 1
ATOM 691 N N . SER A 1 97 ? -0.891 7.986 12.831 1.00 98.62 97 SER A N 1
ATOM 692 C CA . SER A 1 97 ? -1.589 8.748 13.867 1.00 98.62 97 SER A CA 1
ATOM 693 C C . SER A 1 97 ? -2.738 9.550 13.267 1.00 98.62 97 SER A C 1
ATOM 695 O O . SER A 1 97 ? -2.607 10.136 12.191 1.00 98.62 97 SER A O 1
ATOM 697 N N . LEU A 1 98 ? -3.853 9.619 13.989 1.00 98.62 98 LEU A N 1
ATOM 698 C CA . LEU A 1 98 ? -4.930 10.545 13.670 1.00 98.62 98 LEU A CA 1
ATOM 699 C C . LEU A 1 98 ? -4.475 11.981 13.961 1.00 98.62 98 LEU A C 1
ATOM 701 O O . LEU A 1 98 ? -3.741 12.233 14.918 1.00 98.62 98 LEU A O 1
ATOM 705 N N . THR A 1 99 ? -4.949 12.938 13.165 1.00 98.38 99 THR A N 1
ATOM 706 C CA . THR A 1 99 ? -4.696 14.374 13.354 1.00 98.38 99 THR A CA 1
ATOM 707 C C . THR A 1 99 ? -5.195 14.860 14.715 1.00 98.38 99 THR A C 1
ATOM 709 O O . THR A 1 99 ? -4.574 15.723 15.331 1.00 98.38 99 THR A O 1
ATOM 712 N N . ALA A 1 100 ? -6.294 14.285 15.205 1.00 97.56 100 ALA A N 1
ATOM 713 C CA . ALA A 1 100 ? -6.777 14.454 16.568 1.00 97.56 100 ALA A CA 1
ATOM 714 C C . ALA A 1 100 ? -7.396 13.137 17.069 1.00 97.56 100 ALA A C 1
ATOM 716 O O . ALA A 1 100 ? -8.003 12.421 16.266 1.00 97.56 100 ALA A O 1
ATOM 717 N N . PRO A 1 101 ? -7.293 12.811 18.374 1.00 96.69 101 PRO A N 1
ATOM 718 C CA . PRO A 1 101 ? -7.963 11.641 18.929 1.00 96.69 101 PRO A CA 1
ATOM 719 C C . PRO A 1 101 ? -9.470 11.674 18.656 1.00 96.69 101 PRO A C 1
ATOM 721 O O . PRO A 1 101 ? -10.119 12.698 18.873 1.00 96.69 101 PRO A O 1
ATOM 724 N N . LEU A 1 102 ? -10.030 10.550 18.208 1.00 96.81 102 LEU A N 1
ATOM 725 C CA . LEU A 1 102 ? -11.436 10.457 17.817 1.00 96.81 102 LEU A CA 1
ATOM 726 C C . LEU A 1 102 ? -12.240 9.622 18.813 1.00 96.81 102 LEU A C 1
ATOM 728 O O . LEU A 1 102 ? -11.915 8.464 19.068 1.00 96.81 102 LEU A O 1
ATOM 732 N N . THR A 1 103 ? -13.344 10.179 19.300 1.00 94.94 103 THR A N 1
ATOM 733 C CA . THR A 1 103 ? -14.309 9.495 20.169 1.00 94.94 103 THR A CA 1
ATOM 734 C C . THR A 1 103 ? -15.694 9.510 19.528 1.00 94.94 103 THR A C 1
ATOM 736 O O . THR A 1 103 ? -16.075 10.479 18.875 1.00 94.94 103 THR A O 1
ATOM 739 N N . TRP A 1 104 ? -16.446 8.424 19.701 1.00 94.00 104 TRP A N 1
ATOM 740 C CA . TRP A 1 104 ? -17.827 8.280 19.240 1.00 94.00 104 TRP A CA 1
ATOM 741 C C . TRP A 1 104 ? -18.580 7.350 20.193 1.00 94.00 104 TRP A C 1
ATOM 743 O O . TRP A 1 104 ? -17.959 6.551 20.885 1.00 94.00 104 TRP A O 1
ATOM 753 N N . SER A 1 105 ? -19.902 7.481 20.259 1.00 87.75 105 SER A N 1
ATOM 754 C CA . SER A 1 105 ? -20.769 6.707 21.168 1.00 87.75 105 SER A CA 1
ATOM 755 C C . SER A 1 105 ? -21.960 6.052 20.467 1.00 87.75 105 SER A C 1
ATOM 757 O O . SER A 1 105 ? -22.761 5.363 21.092 1.00 87.75 105 SER A O 1
ATOM 759 N N . SER A 1 106 ? -22.100 6.304 19.170 1.00 78.69 106 SER A N 1
ATOM 760 C CA . SER A 1 106 ? -23.119 5.734 18.298 1.00 78.69 106 SER A CA 1
ATOM 761 C C . SER A 1 106 ? -22.458 5.312 16.995 1.00 78.69 106 SER A C 1
ATOM 763 O O . SER A 1 106 ? -21.364 5.781 16.671 1.00 78.69 106 SER A O 1
ATOM 765 N N . ASP A 1 107 ? -23.124 4.407 16.287 1.00 84.88 107 ASP A N 1
ATOM 766 C CA . ASP A 1 107 ? -22.643 3.763 15.069 1.00 84.88 107 ASP A CA 1
ATOM 767 C C . ASP A 1 107 ? -21.457 2.808 15.270 1.00 84.88 107 ASP A C 1
ATOM 769 O O . ASP A 1 107 ? -20.793 2.750 16.307 1.00 84.88 107 ASP A O 1
ATOM 773 N N . PHE A 1 108 ? -21.209 2.025 14.224 1.00 89.31 108 PHE A N 1
ATOM 774 C CA . PHE A 1 108 ? -20.106 1.074 14.135 1.00 89.31 108 PHE A CA 1
ATOM 775 C C . PHE A 1 108 ? -19.313 1.382 12.861 1.00 89.31 108 PHE A C 1
ATOM 777 O O . PHE A 1 108 ? -19.457 0.647 11.874 1.00 89.31 108 PHE A O 1
ATOM 784 N N . PRO A 1 109 ? -18.581 2.511 12.833 1.00 94.75 109 PRO A N 1
ATOM 785 C CA . PRO A 1 109 ? -17.872 2.948 11.643 1.00 94.75 109 PRO A CA 1
ATOM 786 C C . PRO A 1 109 ? -16.750 1.978 11.287 1.00 94.75 109 PRO A C 1
ATOM 788 O O . PRO A 1 109 ? -16.211 1.263 12.145 1.00 94.75 109 PRO A O 1
ATOM 791 N N . TYR A 1 110 ? -16.387 2.009 10.014 1.00 96.38 110 TYR A N 1
ATOM 792 C CA . TYR A 1 110 ? -15.170 1.393 9.530 1.00 96.38 110 TYR A CA 1
ATOM 793 C C . TYR A 1 110 ? -14.034 2.405 9.571 1.00 96.38 110 TYR A C 1
ATOM 795 O O . TYR A 1 110 ? -14.224 3.609 9.374 1.00 96.38 110 TYR A O 1
ATOM 803 N N . PHE A 1 111 ? -12.846 1.893 9.842 1.00 97.62 111 PHE A N 1
ATOM 804 C CA . PHE A 1 111 ? -11.597 2.611 9.730 1.00 97.62 111 PHE A CA 1
ATOM 805 C C . PHE A 1 111 ? -10.752 1.910 8.685 1.00 97.62 111 PHE A C 1
ATOM 807 O O . PHE A 1 111 ? -10.413 0.735 8.839 1.00 97.62 111 PHE A O 1
ATOM 814 N N . LEU A 1 112 ? -10.449 2.642 7.624 1.00 98.38 112 LEU A N 1
ATOM 815 C CA . LEU A 1 112 ? -9.751 2.135 6.455 1.00 98.38 112 LEU A CA 1
ATOM 816 C C . LEU A 1 112 ? -8.344 2.716 6.462 1.00 98.38 112 LEU A C 1
ATOM 818 O O . LEU A 1 112 ? -8.184 3.927 6.628 1.00 98.38 112 LEU A O 1
ATOM 822 N N . VAL A 1 113 ? -7.326 1.875 6.289 1.00 98.62 113 VAL A N 1
ATOM 823 C CA . VAL A 1 113 ? -5.982 2.361 5.969 1.00 98.62 113 VAL A CA 1
ATOM 824 C C . VAL A 1 113 ? -5.773 2.220 4.475 1.00 98.62 113 VAL A C 1
ATOM 826 O O . VAL A 1 113 ? -5.980 1.147 3.910 1.00 98.62 113 VAL A O 1
ATOM 829 N N . VAL A 1 114 ? -5.358 3.312 3.846 1.00 98.69 114 VAL A N 1
ATOM 830 C CA . VAL A 1 114 ? -5.177 3.423 2.400 1.00 98.69 114 VAL A CA 1
ATOM 831 C C . VAL A 1 114 ? -3.724 3.767 2.108 1.00 98.69 114 VAL A C 1
ATOM 833 O O . VAL A 1 114 ? -3.200 4.738 2.661 1.00 98.69 114 VAL A O 1
ATOM 836 N N . ALA A 1 115 ? -3.083 2.989 1.242 1.00 98.56 115 ALA A N 1
ATOM 837 C CA . ALA A 1 115 ? -1.767 3.297 0.700 1.00 98.56 115 ALA A CA 1
ATOM 838 C C . ALA A 1 115 ? -1.907 4.137 -0.573 1.00 98.56 115 ALA A C 1
ATOM 840 O O . ALA A 1 115 ? -2.772 3.865 -1.400 1.00 98.56 115 ALA A O 1
ATOM 841 N N . THR A 1 116 ? -1.075 5.170 -0.713 1.00 98.56 116 THR A N 1
ATOM 842 C CA . THR A 1 116 ? -0.939 5.968 -1.940 1.00 98.56 116 THR A CA 1
ATOM 843 C C . THR A 1 116 ? 0.400 5.652 -2.585 1.00 98.56 116 THR A C 1
ATOM 845 O O . THR A 1 116 ? 1.447 5.840 -1.954 1.00 98.56 116 THR A O 1
ATOM 848 N N . PHE A 1 117 ? 0.382 5.187 -3.829 1.00 98.19 117 PHE A N 1
ATOM 849 C CA . PHE A 1 117 ? 1.602 4.850 -4.552 1.00 98.19 117 PHE A CA 1
ATOM 850 C C . PHE A 1 117 ? 2.310 6.081 -5.095 1.00 98.19 117 PHE A C 1
ATOM 852 O O . PHE A 1 117 ? 1.718 7.141 -5.302 1.00 98.19 117 PHE A O 1
ATOM 859 N N . ASN A 1 118 ? 3.619 5.957 -5.279 1.00 97.44 118 ASN A N 1
ATOM 860 C CA . ASN A 1 118 ? 4.414 6.987 -5.921 1.00 97.44 118 ASN A CA 1
ATOM 861 C C . ASN A 1 118 ? 4.018 7.090 -7.395 1.00 97.44 118 ASN A C 1
ATOM 863 O O . ASN A 1 118 ? 4.088 6.109 -8.125 1.00 97.44 118 ASN A O 1
ATOM 867 N N . SER A 1 119 ? 3.596 8.276 -7.833 1.00 96.50 119 SER A N 1
ATOM 868 C CA . SER A 1 119 ? 3.154 8.510 -9.211 1.00 96.50 119 SER A CA 1
ATOM 869 C C . SER A 1 119 ? 4.285 8.442 -10.235 1.00 96.50 119 SER A C 1
ATOM 871 O O . SER A 1 119 ? 4.008 8.344 -11.426 1.00 96.50 119 SER A O 1
ATOM 873 N N . THR A 1 120 ? 5.541 8.529 -9.783 1.00 94.75 120 THR A N 1
ATOM 874 C CA . THR A 1 120 ? 6.741 8.407 -10.622 1.00 94.75 120 THR A CA 1
ATOM 875 C C . THR A 1 120 ? 7.477 7.084 -10.389 1.00 94.75 120 THR A C 1
ATOM 877 O O . THR A 1 120 ? 8.697 7.025 -10.545 1.00 94.75 120 THR A O 1
ATOM 880 N N . HIS A 1 121 ? 6.783 6.061 -9.881 1.00 94.62 121 HIS A N 1
ATOM 881 C CA . HIS A 1 121 ? 7.362 4.736 -9.681 1.00 94.62 121 HIS A CA 1
ATOM 882 C C . HIS A 1 121 ? 7.709 4.097 -11.032 1.00 94.62 121 HIS A C 1
ATOM 884 O O . HIS A 1 121 ? 6.937 4.211 -11.979 1.00 94.62 121 HIS A O 1
ATOM 890 N N . THR A 1 122 ? 8.864 3.443 -11.106 1.00 91.06 122 THR A N 1
ATOM 891 C CA . THR A 1 122 ? 9.344 2.698 -12.275 1.00 91.06 122 THR A CA 1
ATOM 892 C C . THR A 1 122 ? 9.645 1.272 -11.856 1.00 91.06 122 THR A C 1
ATOM 894 O O . THR A 1 122 ? 10.163 1.087 -10.753 1.00 91.06 122 THR A O 1
ATOM 897 N N . ASP A 1 123 ? 9.393 0.308 -12.736 1.00 87.12 123 ASP A N 1
ATOM 898 C CA . ASP A 1 123 ? 9.707 -1.087 -12.455 1.00 87.12 123 ASP A CA 1
ATOM 899 C C . ASP A 1 123 ? 11.222 -1.269 -12.310 1.00 87.12 123 ASP A C 1
ATOM 901 O O . ASP A 1 123 ? 12.035 -0.568 -12.927 1.00 87.12 123 ASP A O 1
ATOM 905 N N . GLU A 1 124 ? 11.613 -2.202 -11.448 1.00 77.81 124 GLU A N 1
ATOM 906 C CA . GLU A 1 124 ? 13.014 -2.516 -11.211 1.00 77.81 124 GLU A CA 1
ATOM 907 C C . GLU A 1 124 ? 13.604 -3.301 -12.393 1.00 77.81 124 GLU A C 1
ATOM 909 O O . GLU A 1 124 ? 12.982 -4.193 -12.973 1.00 77.81 124 GLU A O 1
ATOM 914 N N . LEU A 1 125 ? 14.882 -3.051 -12.702 1.00 73.81 125 LEU A N 1
ATOM 915 C CA . LEU A 1 125 ? 15.619 -3.737 -13.782 1.00 73.81 125 LEU A CA 1
ATOM 916 C C . LEU A 1 125 ? 15.735 -5.261 -13.586 1.00 73.81 125 LEU A C 1
ATOM 918 O O . LEU A 1 125 ? 16.198 -5.971 -14.478 1.00 73.81 125 LEU A O 1
ATOM 922 N N . SER A 1 126 ? 15.367 -5.762 -12.406 1.00 75.25 126 SER A N 1
ATOM 923 C CA . SER A 1 126 ? 15.328 -7.186 -12.078 1.00 75.25 126 SER A CA 1
ATOM 924 C C . SER A 1 126 ? 14.228 -7.946 -12.834 1.00 75.25 126 SER A C 1
ATOM 926 O O . SER A 1 126 ? 14.271 -9.177 -12.861 1.00 75.25 126 SER A O 1
ATOM 928 N N . GLY A 1 127 ? 13.269 -7.235 -13.447 1.00 76.44 127 GLY A N 1
ATOM 929 C CA . GLY A 1 127 ? 12.109 -7.810 -14.134 1.00 76.44 127 GLY A CA 1
ATOM 930 C C . GLY A 1 127 ? 11.022 -8.318 -13.181 1.00 76.44 127 GLY A C 1
ATOM 931 O O . GLY A 1 127 ? 10.084 -8.990 -13.614 1.00 76.44 127 GLY A O 1
ATOM 932 N N . PHE A 1 128 ? 11.150 -8.043 -11.878 1.00 85.12 128 PHE A N 1
ATOM 933 C CA . PHE A 1 128 ? 10.086 -8.264 -10.905 1.00 85.12 128 PHE A CA 1
ATOM 934 C C . PHE A 1 128 ? 9.331 -6.960 -10.670 1.00 85.12 128 PHE A C 1
ATOM 936 O O . PHE A 1 128 ? 9.939 -5.919 -10.441 1.00 85.12 128 PHE A O 1
ATOM 943 N N . LYS A 1 129 ? 8.001 -7.048 -10.684 1.00 92.81 129 LYS A N 1
ATOM 944 C CA . LYS A 1 129 ? 7.124 -5.942 -10.297 1.00 92.81 129 LYS A CA 1
ATOM 945 C C . LYS A 1 129 ? 7.108 -5.819 -8.782 1.00 92.81 129 LYS A C 1
ATOM 947 O O . LYS A 1 129 ? 6.996 -6.841 -8.094 1.00 92.81 129 LYS A O 1
ATOM 952 N N . ASP A 1 130 ? 7.178 -4.592 -8.280 1.00 95.19 130 ASP A N 1
ATOM 953 C CA . ASP A 1 130 ? 7.126 -4.323 -6.848 1.00 95.19 130 ASP A CA 1
ATOM 954 C C . ASP A 1 130 ? 5.811 -4.846 -6.267 1.00 95.19 130 ASP A C 1
ATOM 956 O O . ASP A 1 130 ? 4.714 -4.477 -6.694 1.00 95.19 130 ASP A O 1
ATOM 960 N N . ALA A 1 131 ? 5.909 -5.715 -5.265 1.00 97.00 131 ALA A N 1
ATOM 961 C CA . ALA A 1 131 ? 4.741 -6.256 -4.595 1.00 97.00 131 ALA A CA 1
ATOM 962 C C . ALA A 1 131 ? 4.939 -6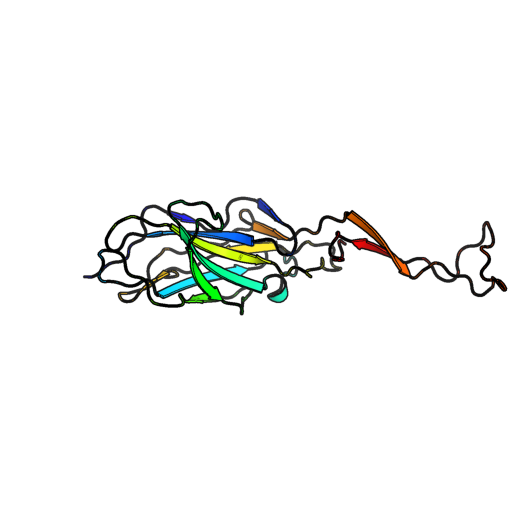.302 -3.088 1.00 97.00 131 ALA A C 1
ATOM 964 O O . ALA A 1 131 ? 6.030 -6.533 -2.573 1.00 97.00 131 ALA A O 1
ATOM 965 N N . PHE A 1 132 ? 3.840 -6.130 -2.364 1.00 98.31 132 PHE A N 1
ATOM 966 C CA . PHE A 1 132 ? 3.847 -6.197 -0.916 1.00 98.31 132 PHE A CA 1
ATOM 967 C C . PHE A 1 132 ? 2.643 -6.939 -0.369 1.00 98.31 132 PHE A C 1
ATOM 969 O O . PHE A 1 132 ? 1.582 -7.056 -0.982 1.00 98.31 132 PHE A O 1
ATOM 976 N N . ARG A 1 133 ? 2.834 -7.402 0.856 1.00 98.19 133 ARG A N 1
ATOM 977 C CA . ARG A 1 133 ? 1.825 -7.984 1.732 1.00 98.19 133 ARG A CA 1
ATOM 978 C C . ARG A 1 133 ? 1.682 -7.114 2.972 1.00 98.19 133 ARG A C 1
ATOM 980 O O . ARG A 1 133 ? 2.590 -6.355 3.325 1.00 98.19 133 ARG A O 1
ATOM 987 N N . VAL A 1 134 ? 0.539 -7.224 3.636 1.00 98.25 134 VAL A N 1
ATOM 988 C CA . VAL A 1 134 ? 0.197 -6.389 4.792 1.00 98.25 134 VAL A CA 1
ATOM 989 C C . VAL A 1 134 ? -0.064 -7.276 5.996 1.00 98.25 134 VAL A C 1
ATOM 991 O O . VAL A 1 134 ? -0.853 -8.212 5.934 1.00 98.25 134 VAL A O 1
ATOM 994 N N . GLY A 1 135 ? 0.592 -6.955 7.105 1.00 97.69 135 GLY A N 1
ATOM 995 C CA . GLY A 1 135 ? 0.339 -7.564 8.403 1.00 97.69 135 GLY A CA 1
ATOM 996 C C . GLY A 1 135 ? 0.160 -6.515 9.492 1.00 97.69 135 GLY A C 1
ATOM 997 O O . GLY A 1 135 ? 0.422 -5.325 9.305 1.00 97.69 135 GLY A O 1
ATOM 998 N N . SER A 1 136 ? -0.253 -6.963 10.670 1.00 97.25 136 SER A N 1
ATOM 999 C CA . SER A 1 136 ? -0.357 -6.120 11.858 1.00 97.25 136 SER A CA 1
ATOM 1000 C C . SER A 1 136 ? -0.042 -6.927 13.110 1.00 97.25 136 SER A C 1
ATOM 1002 O O . SER A 1 136 ? -0.384 -8.104 13.213 1.00 97.25 136 SER A O 1
ATOM 1004 N N . ASN A 1 137 ? 0.588 -6.292 14.096 1.00 97.00 137 ASN A N 1
ATOM 1005 C CA . ASN A 1 137 ? 0.788 -6.915 15.402 1.00 97.00 137 ASN A CA 1
ATOM 1006 C C . ASN A 1 137 ? -0.519 -6.893 16.208 1.00 97.00 137 ASN A C 1
ATOM 1008 O O . ASN A 1 137 ? -1.389 -6.051 15.980 1.00 97.00 137 ASN A O 1
ATOM 1012 N N . ALA A 1 138 ? -0.643 -7.778 17.199 1.00 95.69 138 ALA A N 1
ATOM 1013 C CA . ALA A 1 138 ? -1.707 -7.649 18.192 1.00 95.69 138 ALA A CA 1
ATOM 1014 C C . ALA A 1 138 ? -1.590 -6.288 18.905 1.00 95.69 138 ALA A C 1
ATOM 1016 O O . ALA A 1 138 ? -0.487 -5.857 19.248 1.00 95.69 138 ALA A O 1
ATOM 1017 N N . GLY A 1 139 ? -2.714 -5.599 19.110 1.00 95.69 139 GLY A N 1
ATOM 1018 C CA . GLY A 1 139 ? -2.706 -4.229 19.632 1.00 95.69 139 GLY A CA 1
ATOM 1019 C C . GLY A 1 139 ? -2.327 -3.163 18.594 1.00 95.69 139 GLY A C 1
ATOM 1020 O O . GLY A 1 139 ? -1.845 -2.094 18.969 1.00 95.69 139 GLY A O 1
ATOM 1021 N N . ALA A 1 140 ? -2.504 -3.434 17.298 1.00 96.56 140 ALA A N 1
ATOM 1022 C CA . ALA A 1 140 ? -2.258 -2.467 16.225 1.00 96.56 140 ALA A CA 1
ATOM 1023 C C . ALA A 1 140 ? -3.156 -1.219 16.292 1.00 96.56 140 ALA A C 1
ATOM 1025 O O . ALA A 1 140 ? -2.777 -0.163 15.786 1.00 96.56 140 ALA A O 1
ATOM 1026 N N . ILE A 1 141 ? -4.332 -1.327 16.912 1.00 97.19 141 ILE A N 1
ATOM 1027 C CA . ILE A 1 141 ? -5.301 -0.237 17.039 1.00 97.19 141 ILE A CA 1
ATOM 1028 C C . ILE A 1 141 ? -5.048 0.451 18.378 1.00 97.19 141 ILE A C 1
ATOM 1030 O O . ILE A 1 141 ? -5.309 -0.116 19.442 1.00 97.19 141 ILE A O 1
ATOM 1034 N N . GLN A 1 142 ? -4.509 1.666 18.330 1.00 97.25 142 GLN A N 1
ATOM 1035 C CA . GLN A 1 142 ? -4.067 2.394 19.515 1.00 97.25 142 GLN A CA 1
ATOM 1036 C C . GLN A 1 142 ? -5.188 3.264 20.067 1.00 97.25 142 GLN A C 1
ATOM 1038 O O . GLN A 1 142 ? -5.779 4.071 19.343 1.00 97.25 142 GLN A O 1
ATOM 1043 N N . THR A 1 143 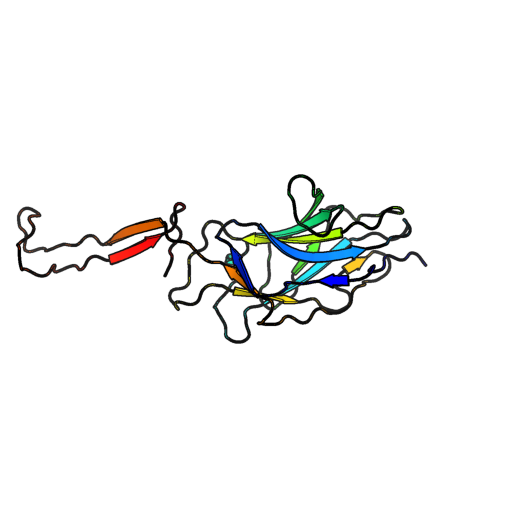? -5.470 3.119 21.361 1.00 96.44 143 THR A N 1
ATOM 1044 C CA . THR A 1 143 ? -6.560 3.840 22.026 1.00 96.44 143 THR A CA 1
ATOM 1045 C C . THR A 1 143 ? -6.108 4.453 23.346 1.00 96.44 143 THR A C 1
ATOM 1047 O O . THR A 1 143 ? -5.105 4.042 23.928 1.00 96.44 143 THR A O 1
ATOM 1050 N N . SER A 1 144 ? -6.885 5.400 23.874 1.00 95.81 144 SER A N 1
ATOM 1051 C CA . SER A 1 144 ? -6.625 6.007 25.189 1.00 95.81 144 SER A CA 1
ATOM 1052 C C . SER A 1 144 ? -6.787 5.062 26.380 1.00 95.81 144 SER A C 1
ATOM 1054 O O . SER A 1 144 ? -6.458 5.446 27.500 1.00 95.81 144 SER A O 1
ATOM 1056 N N . SER A 1 145 ? -7.330 3.862 26.179 1.00 91.56 145 SER A N 1
ATOM 1057 C CA . SER A 1 145 ? -7.674 2.930 27.261 1.00 91.56 145 SER A CA 1
ATOM 1058 C C . SER A 1 145 ? -7.002 1.564 27.108 1.00 91.56 145 SER A C 1
ATOM 1060 O O . SER A 1 145 ? -7.371 0.618 27.797 1.00 91.56 145 SER A O 1
ATOM 1062 N N . GLY A 1 146 ? -5.993 1.479 26.238 1.00 92.38 146 GLY A N 1
ATOM 1063 C CA . GLY A 1 146 ? -5.276 0.251 25.910 1.00 92.38 146 GLY A CA 1
ATOM 1064 C C . GLY A 1 146 ? -5.461 -0.133 24.448 1.00 92.38 146 GLY A C 1
ATOM 1065 O O . GLY A 1 146 ? -6.510 0.100 23.846 1.00 92.38 146 GLY A O 1
ATOM 1066 N N . ASN A 1 147 ? -4.418 -0.700 23.856 1.00 94.75 147 ASN A N 1
ATOM 1067 C CA . ASN A 1 147 ? -4.449 -1.066 22.449 1.00 94.75 147 ASN A CA 1
ATOM 1068 C C . ASN A 1 147 ? -5.297 -2.326 22.223 1.00 94.75 147 ASN A C 1
ATOM 1070 O O . ASN A 1 147 ? -5.328 -3.220 23.070 1.00 94.75 147 ASN A O 1
ATOM 1074 N N . VAL A 1 148 ? -5.949 -2.408 21.064 1.00 94.31 148 VAL A N 1
ATOM 1075 C CA . VAL A 1 148 ? -6.841 -3.514 20.682 1.00 94.31 148 VAL A CA 1
ATOM 1076 C C . VAL A 1 148 ? -6.518 -4.051 19.283 1.00 94.31 148 VAL A C 1
ATOM 1078 O O . VAL A 1 148 ? -5.656 -3.523 18.579 1.00 94.31 148 VAL A O 1
ATOM 1081 N N . GLY A 1 149 ? -7.208 -5.122 18.884 1.00 93.00 149 GLY A N 1
ATOM 1082 C CA . GLY A 1 149 ? -6.990 -5.825 17.616 1.00 93.00 149 GLY A CA 1
ATOM 1083 C C . GLY A 1 149 ? -6.105 -7.060 17.774 1.00 93.00 149 GLY A C 1
ATOM 1084 O O . GLY A 1 149 ? -5.154 -7.062 18.560 1.00 93.00 149 GLY A O 1
ATOM 1085 N N . SER A 1 150 ? -6.436 -8.123 17.040 1.00 93.50 150 SER A N 1
ATOM 1086 C CA . SER A 1 150 ? -5.573 -9.299 16.927 1.00 93.50 150 SER A CA 1
ATOM 1087 C C . SER A 1 150 ? -4.474 -9.052 15.896 1.00 93.50 150 SER A C 1
ATOM 1089 O O . SER A 1 150 ? -4.463 -8.041 15.196 1.00 93.50 150 SER A O 1
ATOM 1091 N N . ALA A 1 151 ? -3.501 -9.957 15.845 1.00 95.50 151 ALA A N 1
ATOM 1092 C CA . ALA A 1 151 ? -2.501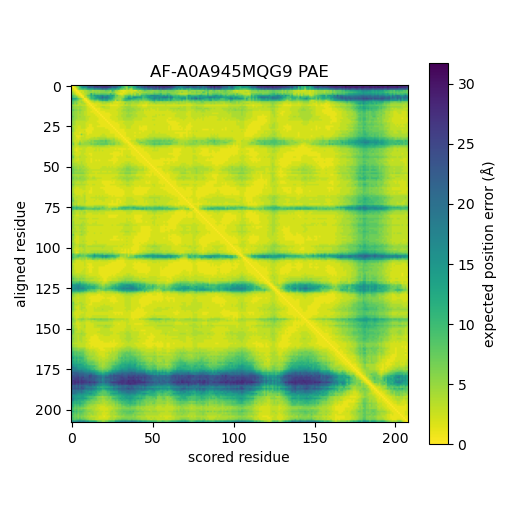 -9.909 14.794 1.00 95.50 151 ALA A CA 1
ATOM 1093 C C . ALA A 1 151 ? -3.120 -10.320 13.448 1.00 95.50 151 ALA A C 1
ATOM 1095 O O . ALA A 1 151 ? -3.946 -11.233 13.407 1.00 95.50 151 ALA A O 1
ATOM 1096 N N . ILE A 1 152 ? -2.668 -9.681 12.371 1.00 95.81 152 ILE A N 1
ATOM 1097 C CA . ILE A 1 152 ? -2.858 -10.139 10.995 1.00 95.81 152 ILE A CA 1
ATOM 1098 C C . ILE A 1 152 ? -1.511 -10.650 10.506 1.00 95.81 152 ILE A C 1
ATOM 1100 O O . ILE A 1 152 ? -0.522 -9.911 10.492 1.00 95.81 152 ILE A O 1
ATOM 1104 N N . THR A 1 153 ? -1.477 -11.917 10.108 1.00 96.00 153 THR A N 1
ATOM 1105 C CA . THR A 1 153 ? -0.306 -12.512 9.468 1.00 96.00 153 THR A CA 1
ATOM 1106 C C . THR A 1 153 ? -0.303 -12.130 7.996 1.00 96.00 153 THR A C 1
ATOM 1108 O O . THR A 1 153 ? -1.278 -12.376 7.299 1.00 96.00 153 THR A O 1
ATOM 1111 N N . ALA A 1 154 ? 0.792 -11.529 7.537 1.00 96.56 154 ALA A N 1
ATOM 1112 C CA . ALA A 1 154 ? 0.977 -11.243 6.123 1.00 96.56 154 ALA A CA 1
ATOM 1113 C C . ALA A 1 154 ? 1.220 -12.552 5.353 1.00 96.56 154 ALA A C 1
ATOM 1115 O O . ALA A 1 154 ? 2.073 -13.347 5.758 1.00 96.56 154 ALA A O 1
ATOM 1116 N N . ASP A 1 155 ? 0.509 -12.748 4.246 1.00 97.25 155 ASP A N 1
ATOM 1117 C CA . ASP A 1 155 ? 0.632 -13.917 3.372 1.00 97.25 155 ASP A CA 1
ATOM 1118 C C . ASP A 1 155 ? 0.979 -13.466 1.950 1.00 97.25 155 ASP A C 1
ATOM 1120 O O . ASP A 1 155 ? 0.519 -12.432 1.476 1.00 97.25 155 ASP A O 1
ATOM 1124 N N . ASP A 1 156 ? 1.797 -14.248 1.253 1.00 97.88 156 ASP A N 1
ATOM 1125 C CA . ASP A 1 156 ? 2.078 -14.015 -0.157 1.00 97.88 156 ASP A CA 1
ATOM 1126 C C . ASP A 1 156 ? 0.838 -14.297 -1.020 1.00 97.88 156 ASP A C 1
ATOM 1128 O O . ASP A 1 156 ? 0.745 -13.789 -2.131 1.00 97.88 156 ASP A O 1
ATOM 1132 N N . ALA A 1 157 ? -0.127 -15.103 -0.577 1.00 97.88 157 ALA A N 1
ATOM 1133 C CA . ALA A 1 157 ? -1.393 -15.264 -1.293 1.00 97.88 157 ALA A CA 1
ATOM 1134 C C . ALA A 1 157 ? -2.241 -13.976 -1.295 1.00 97.88 157 ALA A C 1
ATOM 1136 O O . ALA A 1 157 ? -2.998 -13.756 -2.243 1.00 97.88 157 ALA A O 1
ATOM 1137 N N . ASP A 1 158 ? -2.048 -13.126 -0.281 1.00 97.94 158 ASP A N 1
ATOM 1138 C CA . ASP A 1 158 ? -2.772 -11.882 -0.030 1.00 97.94 158 ASP A CA 1
ATOM 1139 C C . ASP A 1 158 ? -1.852 -10.672 -0.271 1.00 97.94 158 ASP A C 1
ATOM 1141 O O . ASP A 1 158 ? -1.338 -10.035 0.656 1.00 97.94 158 ASP A O 1
ATOM 1145 N N . ARG A 1 159 ? -1.603 -10.374 -1.550 1.00 97.81 159 ARG A N 1
ATOM 1146 C CA . ARG A 1 159 ? -0.619 -9.374 -1.985 1.00 97.81 159 ARG A CA 1
ATOM 1147 C C . ARG A 1 159 ? -1.220 -8.303 -2.883 1.00 97.81 159 ARG A C 1
ATOM 1149 O O . ARG A 1 159 ? -2.189 -8.531 -3.609 1.00 97.81 159 ARG A O 1
ATOM 1156 N N . HIS A 1 160 ? -0.544 -7.166 -2.915 1.00 98.50 160 HIS A N 1
ATOM 1157 C CA . HIS A 1 160 ? -0.762 -6.132 -3.908 1.00 98.50 160 HIS A CA 1
ATOM 1158 C C . HIS A 1 160 ? 0.502 -5.932 -4.740 1.00 98.50 160 HIS A C 1
ATOM 1160 O O . HIS A 1 160 ? 1.595 -5.878 -4.181 1.00 98.50 160 HIS A O 1
ATOM 1166 N N . THR A 1 161 ? 0.345 -5.835 -6.058 1.00 97.44 161 THR A N 1
ATOM 1167 C CA . THR A 1 161 ? 1.432 -5.572 -7.012 1.00 97.44 161 THR A CA 1
ATOM 1168 C C . THR A 1 161 ? 1.237 -4.191 -7.622 1.00 97.44 161 THR A C 1
ATOM 1170 O O . THR A 1 161 ? 0.134 -3.864 -8.059 1.00 97.44 161 THR A O 1
ATOM 1173 N N . ILE A 1 162 ? 2.290 -3.387 -7.654 1.00 96.56 162 ILE A N 1
ATOM 1174 C CA . ILE A 1 162 ? 2.312 -2.137 -8.406 1.00 96.56 162 ILE A CA 1
ATOM 1175 C C . ILE A 1 162 ? 2.764 -2.504 -9.818 1.00 96.56 162 ILE A C 1
ATOM 1177 O O . ILE A 1 162 ? 3.802 -3.135 -9.987 1.00 96.56 162 ILE A O 1
ATOM 1181 N N . ASP A 1 163 ? 1.937 -2.202 -10.813 1.00 94.19 163 ASP A N 1
ATOM 1182 C CA . ASP A 1 163 ? 2.140 -2.614 -12.197 1.00 94.19 163 ASP A CA 1
ATOM 1183 C C . ASP A 1 163 ? 2.000 -1.413 -13.140 1.00 94.19 163 ASP A C 1
ATOM 1185 O O . ASP A 1 163 ? 0.957 -0.748 -13.197 1.00 94.19 163 ASP A O 1
ATOM 1189 N N . ILE A 1 164 ? 3.063 -1.138 -13.890 1.00 94.81 164 ILE A N 1
ATOM 1190 C CA . ILE A 1 164 ? 3.097 -0.091 -14.900 1.00 94.81 164 ILE A CA 1
ATOM 1191 C C . ILE A 1 164 ? 2.560 -0.668 -16.203 1.00 94.81 164 ILE A C 1
ATOM 1193 O O . ILE A 1 164 ? 3.139 -1.563 -16.801 1.00 94.81 164 ILE A O 1
ATOM 1197 N N . LEU A 1 165 ? 1.455 -0.106 -16.695 1.00 93.12 165 LEU A N 1
ATOM 1198 C CA . LEU A 1 165 ? 0.946 -0.472 -18.013 1.00 93.12 165 LEU A CA 1
ATOM 1199 C C . LEU A 1 165 ? 1.563 0.445 -19.066 1.00 93.12 165 LEU A C 1
ATOM 1201 O O . LEU A 1 165 ? 1.121 1.590 -19.226 1.00 93.12 165 LEU A O 1
ATOM 1205 N N . ALA A 1 166 ? 2.546 -0.052 -19.816 1.00 94.38 166 ALA A N 1
ATOM 1206 C CA . ALA A 1 166 ? 3.086 0.705 -20.932 1.00 94.38 166 ALA A CA 1
ATOM 1207 C C . ALA A 1 166 ? 2.015 1.032 -21.984 1.00 94.38 166 ALA A C 1
ATOM 1209 O O . ALA A 1 166 ? 1.251 0.181 -22.442 1.00 94.38 166 ALA A O 1
ATOM 1210 N N . THR A 1 167 ? 1.996 2.291 -22.417 1.00 96.44 167 THR A N 1
ATOM 1211 C CA . THR A 1 167 ? 1.127 2.787 -23.495 1.00 96.44 167 THR A CA 1
ATOM 1212 C C . THR A 1 167 ? 1.917 3.370 -24.664 1.00 96.44 167 THR A C 1
ATOM 1214 O O . THR A 1 167 ? 1.340 3.664 -25.712 1.00 96.44 167 THR A O 1
ATOM 1217 N N . GLN A 1 168 ? 3.238 3.504 -24.521 1.00 96.19 168 GLN A N 1
ATOM 1218 C CA . GLN A 1 168 ? 4.133 4.039 -25.540 1.00 96.19 168 GLN A CA 1
ATOM 1219 C C . GLN A 1 168 ? 5.501 3.348 -25.520 1.00 96.19 168 GLN A C 1
ATOM 1221 O O . GLN A 1 168 ? 5.953 2.851 -24.492 1.00 96.19 168 GLN A O 1
ATOM 1226 N N . ILE A 1 169 ? 6.173 3.360 -26.673 1.00 95.81 169 ILE A N 1
ATOM 1227 C CA . ILE A 1 169 ? 7.581 2.977 -26.815 1.00 95.81 169 ILE A CA 1
ATOM 1228 C C . ILE A 1 169 ? 8.385 4.242 -27.103 1.00 95.81 169 ILE A C 1
ATOM 1230 O O . ILE A 1 169 ? 8.045 5.001 -28.014 1.00 95.81 169 ILE A O 1
ATOM 1234 N N . VAL A 1 170 ? 9.457 4.460 -26.347 1.00 94.75 170 VAL A N 1
ATOM 1235 C CA . VAL A 1 170 ? 10.307 5.651 -26.447 1.00 94.75 170 VAL A CA 1
ATOM 1236 C C . VAL A 1 170 ? 11.739 5.242 -26.772 1.00 94.75 170 VAL A C 1
ATOM 1238 O O . VAL A 1 170 ? 12.286 4.343 -26.143 1.00 94.75 170 VAL A O 1
ATOM 1241 N N . PHE A 1 171 ? 12.371 5.921 -27.733 1.00 93.69 171 PHE A N 1
ATOM 1242 C CA . PHE A 1 171 ? 13.811 5.792 -27.966 1.00 93.69 171 PHE A CA 1
ATOM 1243 C C . PHE A 1 171 ? 14.574 6.641 -26.949 1.00 93.69 171 PHE A C 1
ATOM 1245 O O . PHE A 1 171 ? 14.477 7.868 -26.976 1.00 93.69 171 PHE A O 1
ATOM 1252 N N . THR A 1 172 ? 15.365 6.006 -26.091 1.00 93.69 172 THR A N 1
ATOM 1253 C CA . THR A 1 172 ? 16.289 6.707 -25.185 1.00 93.69 172 THR A CA 1
ATOM 1254 C C . THR A 1 172 ? 17.680 6.860 -25.782 1.00 93.69 172 THR A C 1
ATOM 1256 O O . THR A 1 172 ? 18.419 7.766 -25.405 1.00 93.69 172 THR A O 1
ATOM 1259 N N . THR A 1 173 ? 18.013 6.040 -26.783 1.00 93.88 173 THR A N 1
ATOM 1260 C CA . THR A 1 173 ? 19.172 6.234 -27.661 1.00 93.88 173 THR A CA 1
ATOM 1261 C C . THR A 1 173 ? 18.730 6.073 -29.107 1.00 93.88 173 THR A C 1
ATOM 1263 O O . THR A 1 173 ? 18.182 5.035 -29.480 1.00 93.88 173 THR A O 1
ATOM 1266 N N . LEU A 1 174 ? 18.953 7.103 -29.924 1.00 89.81 174 LEU A N 1
ATOM 1267 C CA . LEU A 1 174 ? 18.683 7.032 -31.357 1.00 89.81 174 LEU A CA 1
ATOM 1268 C C . LEU A 1 174 ? 19.754 6.187 -32.057 1.00 89.81 174 LEU A C 1
ATOM 1270 O O . LEU A 1 174 ? 20.929 6.256 -31.681 1.00 89.81 174 LEU A O 1
ATOM 1274 N N . PRO A 1 175 ? 19.376 5.426 -33.097 1.00 88.50 175 PRO A N 1
ATOM 1275 C CA . PRO A 1 175 ? 20.359 4.728 -33.905 1.00 88.50 175 PRO A CA 1
ATOM 1276 C C . PRO A 1 175 ? 21.274 5.747 -34.590 1.00 88.50 175 PRO A C 1
ATOM 1278 O O . PRO A 1 175 ? 20.809 6.774 -35.089 1.00 88.50 175 PRO A O 1
ATOM 1281 N N . SER A 1 176 ? 22.576 5.472 -34.627 1.00 87.25 176 SER A N 1
ATOM 1282 C CA . SER A 1 176 ? 23.530 6.334 -35.327 1.00 87.25 176 SER A CA 1
ATOM 1283 C C . SER A 1 176 ? 24.656 5.541 -35.970 1.00 87.25 176 SER A C 1
ATOM 1285 O O . SER A 1 176 ? 25.061 4.478 -35.492 1.00 87.25 176 SER A O 1
ATOM 1287 N N . ASP A 1 177 ? 25.168 6.076 -37.072 1.00 85.62 177 ASP A N 1
ATOM 1288 C CA . ASP A 1 177 ? 26.362 5.576 -37.734 1.00 85.62 177 ASP A CA 1
ATOM 1289 C C . ASP A 1 177 ? 27.311 6.751 -38.025 1.00 85.62 177 ASP A C 1
ATOM 1291 O O . ASP A 1 177 ? 26.984 7.606 -38.847 1.00 85.62 177 ASP A O 1
ATOM 1295 N N . PRO A 1 178 ? 28.484 6.829 -37.370 1.00 79.69 178 PRO A N 1
ATOM 1296 C CA . PRO A 1 178 ? 29.467 7.879 -37.622 1.00 79.69 178 PRO A CA 1
ATOM 1297 C C . PRO A 1 178 ? 29.996 7.916 -39.064 1.00 79.69 178 PRO A C 1
ATOM 1299 O O . PRO A 1 178 ? 30.535 8.940 -39.477 1.00 79.69 178 PRO A O 1
ATOM 1302 N N . ALA A 1 179 ? 29.876 6.819 -39.825 1.00 75.12 179 ALA A N 1
ATOM 1303 C CA . ALA A 1 179 ? 30.293 6.765 -41.227 1.00 75.12 179 ALA A CA 1
ATOM 1304 C C . ALA A 1 179 ? 29.304 7.458 -42.189 1.00 75.12 179 ALA A C 1
ATOM 1306 O O . ALA A 1 179 ? 29.654 7.727 -43.341 1.00 75.12 179 ALA A O 1
ATOM 1307 N N . ALA A 1 180 ? 28.096 7.788 -41.722 1.00 74.12 180 ALA A N 1
ATOM 1308 C CA . ALA A 1 180 ? 27.101 8.548 -42.468 1.00 74.12 180 ALA A CA 1
ATOM 1309 C C . ALA A 1 180 ? 27.451 10.043 -42.491 1.00 74.12 180 ALA A C 1
ATOM 1311 O O . ALA A 1 180 ? 27.023 10.824 -41.637 1.00 74.12 180 ALA A O 1
ATOM 1312 N N . ALA A 1 181 ? 28.252 10.452 -43.476 1.00 69.62 181 ALA A N 1
ATOM 1313 C CA . ALA A 1 181 ? 28.778 11.814 -43.581 1.00 69.62 181 ALA A CA 1
ATOM 1314 C C . ALA A 1 181 ? 27.693 12.910 -43.649 1.00 69.62 181 ALA A C 1
ATOM 1316 O O . ALA A 1 181 ? 27.987 14.060 -43.323 1.00 69.62 181 ALA A O 1
ATOM 1317 N N . ASN A 1 182 ? 26.456 12.577 -44.040 1.00 74.69 182 ASN A N 1
ATOM 1318 C CA . ASN A 1 182 ? 25.343 13.527 -44.132 1.00 74.69 182 ASN A CA 1
ATOM 1319 C C . ASN A 1 182 ? 24.196 13.213 -43.152 1.00 74.69 182 ASN A C 1
ATOM 1321 O O . ASN A 1 182 ? 23.098 13.743 -43.316 1.00 74.69 182 ASN A O 1
ATOM 1325 N N . GLY A 1 183 ? 24.419 12.344 -42.157 1.00 67.06 183 GLY A N 1
ATOM 1326 C CA . GLY A 1 183 ? 23.347 11.829 -41.293 1.00 67.06 183 GLY A CA 1
ATOM 1327 C C . GLY A 1 183 ? 22.367 10.899 -42.024 1.00 67.06 183 GLY A C 1
ATOM 1328 O O . GLY A 1 183 ? 21.246 10.686 -41.569 1.00 67.06 183 GLY A O 1
ATOM 1329 N N . ASP A 1 184 ? 22.780 10.379 -43.177 1.00 72.69 184 ASP A N 1
ATOM 1330 C CA . ASP A 1 184 ? 22.059 9.456 -44.040 1.00 72.69 184 ASP A CA 1
ATOM 1331 C C . ASP A 1 184 ? 22.141 8.000 -43.548 1.00 72.69 184 ASP A C 1
ATOM 1333 O O . ASP A 1 184 ? 23.154 7.544 -43.034 1.00 72.69 184 ASP A O 1
ATOM 1337 N N . ILE A 1 185 ? 21.064 7.226 -43.704 1.00 70.38 185 ILE A N 1
ATOM 1338 C CA . ILE A 1 185 ? 21.058 5.805 -43.320 1.00 70.38 185 ILE A CA 1
ATOM 1339 C C . ILE A 1 185 ? 21.529 4.966 -44.513 1.00 70.38 185 ILE A C 1
ATOM 1341 O O . ILE A 1 185 ? 20.875 4.949 -45.559 1.00 70.38 185 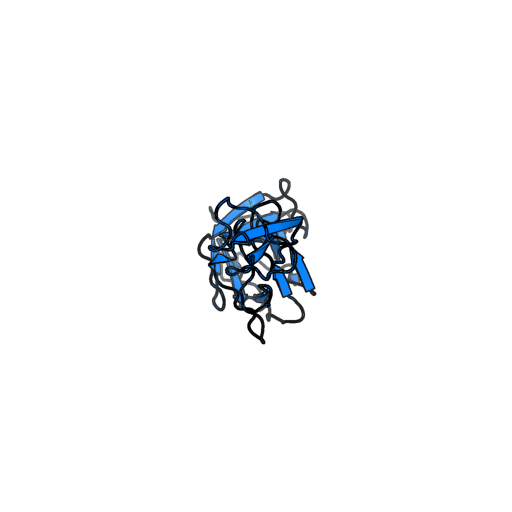ILE A O 1
ATOM 1345 N N . VAL A 1 186 ? 22.635 4.229 -44.358 1.00 74.00 186 VAL A N 1
ATOM 1346 C CA . VAL A 1 186 ? 23.109 3.283 -45.381 1.00 74.00 186 VAL A CA 1
ATOM 1347 C C . VAL A 1 186 ? 22.316 1.978 -45.276 1.00 74.00 186 VAL A C 1
ATOM 1349 O O . VAL A 1 186 ? 22.428 1.233 -44.304 1.00 74.00 186 VAL A O 1
ATOM 1352 N N . SER A 1 187 ? 21.497 1.684 -46.288 1.00 79.50 187 SER A N 1
ATOM 1353 C CA . SER A 1 187 ? 20.686 0.460 -46.318 1.00 79.50 187 SER A CA 1
ATOM 1354 C C . SER A 1 187 ? 21.556 -0.803 -46.259 1.00 79.50 187 SER A C 1
ATOM 1356 O O . SER A 1 187 ? 22.546 -0.921 -46.981 1.00 79.50 187 SER A O 1
ATOM 1358 N N . GLY A 1 188 ? 21.175 -1.755 -45.403 1.00 82.50 188 GLY A N 1
ATOM 1359 C CA . GLY A 1 188 ? 21.884 -3.026 -45.225 1.00 82.50 188 GLY A CA 1
ATOM 1360 C C . GLY A 1 188 ? 23.144 -2.953 -44.355 1.00 82.50 188 GLY A C 1
ATOM 1361 O O . GLY A 1 188 ? 23.762 -3.991 -44.130 1.00 82.50 188 GLY A O 1
ATOM 1362 N N . GLN A 1 189 ? 23.515 -1.773 -43.847 1.00 81.31 189 GLN A N 1
ATOM 1363 C CA . GLN A 1 189 ? 24.563 -1.620 -42.836 1.00 81.31 189 GLN A CA 1
ATOM 1364 C C . GLN A 1 189 ? 23.949 -1.601 -41.435 1.00 81.31 189 GLN A C 1
ATOM 1366 O O . GLN A 1 189 ? 22.879 -1.037 -41.208 1.00 81.31 189 GLN A O 1
ATOM 1371 N N . VAL A 1 190 ? 24.627 -2.248 -40.490 1.00 83.81 190 VAL A N 1
ATOM 1372 C CA . VAL A 1 190 ? 24.233 -2.231 -39.078 1.00 83.81 190 VAL A CA 1
ATOM 1373 C C . VAL A 1 190 ? 24.668 -0.899 -38.472 1.00 83.81 190 VAL A C 1
ATOM 1375 O O . VAL A 1 190 ? 25.800 -0.475 -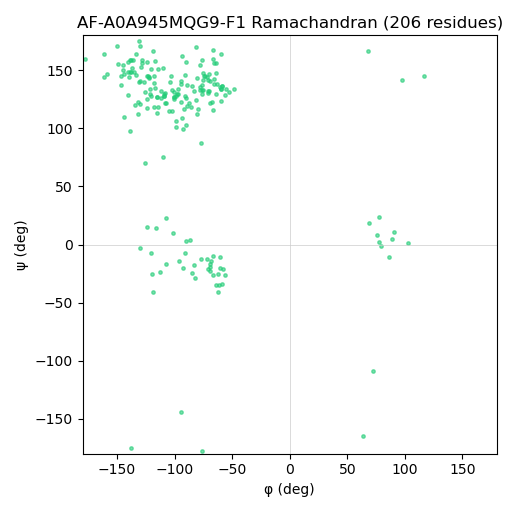38.684 1.00 83.81 190 VAL A O 1
ATOM 1378 N N . PHE A 1 191 ? 23.797 -0.256 -37.690 1.00 86.69 191 PHE A N 1
ATOM 1379 C CA . PHE A 1 191 ? 24.170 0.961 -36.969 1.00 86.69 191 PHE A CA 1
ATOM 1380 C C . PHE A 1 191 ? 25.326 0.708 -35.998 1.00 86.69 191 PHE A C 1
ATOM 1382 O O . PHE A 1 191 ? 25.300 -0.252 -35.224 1.00 86.69 191 PHE A O 1
ATOM 1389 N N . THR A 1 192 ? 26.299 1.618 -35.983 1.00 89.31 192 THR A N 1
ATOM 1390 C CA . THR A 1 192 ? 27.383 1.589 -34.994 1.00 89.31 192 THR A CA 1
ATOM 1391 C C . THR A 1 192 ? 26.827 1.764 -33.575 1.00 89.31 192 THR A C 1
ATOM 1393 O O . THR A 1 192 ? 27.229 1.045 -32.662 1.00 89.31 192 THR A O 1
ATOM 1396 N N . THR A 1 193 ? 25.852 2.661 -33.394 1.00 90.44 193 THR A N 1
ATOM 1397 C CA . THR A 1 193 ? 25.084 2.793 -32.149 1.00 90.44 193 THR A CA 1
ATOM 1398 C C . THR A 1 193 ? 23.728 2.134 -32.329 1.00 90.44 193 THR A C 1
ATOM 1400 O O . THR A 1 193 ? 22.910 2.594 -33.127 1.00 90.44 193 THR A O 1
ATOM 1403 N N . GLN A 1 194 ? 23.482 1.062 -31.580 1.00 90.88 194 GLN A N 1
ATOM 1404 C CA . GLN A 1 194 ? 22.175 0.416 -31.566 1.00 90.88 194 GLN A CA 1
ATOM 1405 C C . GLN A 1 194 ? 21.148 1.302 -30.850 1.00 90.88 194 GLN A C 1
ATOM 1407 O O . GLN A 1 194 ? 21.490 1.943 -29.851 1.00 90.88 194 GLN A O 1
ATOM 1412 N N . PRO A 1 195 ? 19.899 1.349 -31.338 1.00 91.56 195 PRO A N 1
ATOM 1413 C CA . PRO A 1 195 ? 18.856 2.067 -30.636 1.00 91.56 195 PRO A CA 1
ATOM 1414 C C . PRO A 1 195 ? 18.556 1.391 -29.298 1.00 91.56 195 PRO A C 1
ATOM 1416 O O . PRO A 1 195 ? 18.514 0.164 -29.210 1.00 91.56 195 PRO A O 1
ATOM 1419 N N . VAL A 1 196 ? 18.290 2.203 -28.280 1.00 93.19 196 VAL A N 1
ATOM 1420 C CA . VAL A 1 196 ? 17.745 1.735 -27.001 1.00 93.19 196 VAL A CA 1
ATOM 1421 C C . VAL A 1 196 ? 16.308 2.213 -26.924 1.00 93.19 196 VAL A C 1
ATOM 1423 O O . VAL A 1 196 ? 16.036 3.396 -27.151 1.00 93.19 196 VAL A O 1
ATOM 1426 N N . VAL A 1 197 ? 15.401 1.278 -26.654 1.00 93.50 197 VAL A N 1
ATOM 1427 C CA . VAL A 1 197 ? 13.969 1.532 -26.512 1.00 93.50 197 VAL A CA 1
ATOM 1428 C C . VAL A 1 197 ? 13.518 1.175 -25.107 1.00 93.50 197 VAL A C 1
ATOM 1430 O O . VAL A 1 197 ? 14.011 0.214 -24.523 1.00 93.50 197 VAL A O 1
ATOM 1433 N N . GLU A 1 198 ? 12.566 1.939 -24.595 1.00 94.44 198 GLU A N 1
ATOM 1434 C CA . GLU A 1 198 ? 11.894 1.690 -23.324 1.00 94.44 198 GLU A CA 1
ATOM 1435 C C . GLU A 1 198 ? 10.386 1.678 -23.544 1.00 94.44 198 GLU A C 1
ATOM 1437 O O . GLU A 1 198 ? 9.853 2.501 -24.300 1.00 94.44 198 GLU A O 1
ATOM 1442 N N . ALA A 1 199 ? 9.702 0.759 -22.869 1.00 95.00 199 ALA A N 1
ATOM 1443 C CA . ALA A 1 199 ? 8.260 0.804 -22.733 1.00 95.00 199 ALA A CA 1
ATOM 1444 C C . ALA A 1 199 ? 7.914 1.755 -21.581 1.00 95.00 199 ALA A C 1
ATOM 1446 O O . ALA A 1 199 ? 8.538 1.720 -20.522 1.00 95.00 199 ALA A O 1
ATOM 1447 N N . ARG A 1 200 ? 6.975 2.675 -21.813 1.00 95.69 200 ARG A N 1
ATOM 1448 C CA . ARG A 1 200 ? 6.565 3.658 -20.807 1.00 95.69 200 ARG A CA 1
ATOM 1449 C C . ARG A 1 200 ? 5.060 3.830 -20.757 1.00 95.69 200 ARG A C 1
ATOM 1451 O O . ARG A 1 200 ? 4.378 3.678 -21.774 1.00 95.69 200 ARG A O 1
ATOM 1458 N N . ASP A 1 201 ? 4.539 4.199 -19.594 1.00 94.88 201 ASP A N 1
ATOM 1459 C CA . ASP A 1 201 ? 3.156 4.656 -19.462 1.00 94.88 201 ASP A CA 1
ATOM 1460 C C . ASP A 1 201 ? 2.985 6.106 -19.970 1.00 94.88 201 ASP A C 1
ATOM 1462 O O . ASP A 1 201 ? 3.925 6.746 -20.460 1.00 94.88 201 ASP A O 1
ATOM 1466 N N . ALA A 1 202 ? 1.765 6.640 -19.854 1.00 93.25 202 ALA A N 1
ATOM 1467 C CA . ALA A 1 202 ? 1.444 8.003 -20.284 1.00 93.25 202 ALA A CA 1
ATOM 1468 C C . ALA A 1 202 ? 2.091 9.093 -19.404 1.00 93.25 202 ALA A C 1
ATOM 1470 O O . ALA A 1 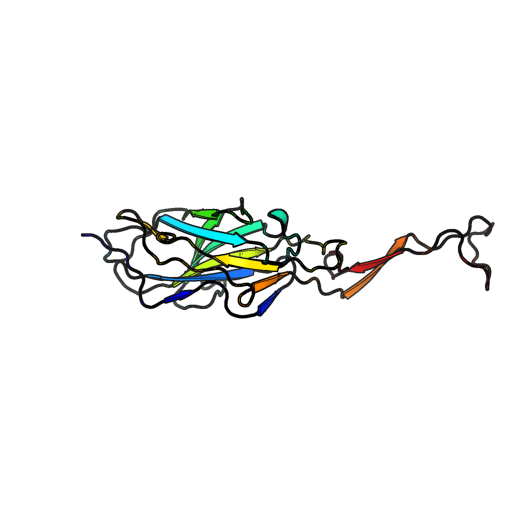202 ? 2.220 10.236 -19.844 1.00 93.25 202 ALA A O 1
ATOM 1471 N N . ASN A 1 203 ? 2.508 8.746 -18.184 1.00 93.38 203 ASN A N 1
ATOM 1472 C CA . ASN A 1 203 ? 3.179 9.637 -17.239 1.00 93.38 203 ASN A CA 1
ATOM 1473 C C . ASN A 1 203 ? 4.711 9.597 -17.388 1.00 93.38 203 ASN A C 1
ATOM 1475 O O . ASN A 1 203 ? 5.409 10.422 -16.801 1.00 93.38 203 ASN A O 1
ATOM 1479 N N . GLY A 1 204 ? 5.234 8.685 -18.213 1.00 93.81 204 GLY A N 1
ATOM 1480 C CA . GLY A 1 204 ? 6.660 8.512 -18.469 1.00 93.81 204 GLY A CA 1
ATOM 1481 C C . GLY A 1 204 ? 7.352 7.525 -17.530 1.00 93.81 204 GLY A C 1
ATOM 1482 O O . GLY A 1 204 ? 8.581 7.456 -17.569 1.00 93.81 204 GLY A O 1
ATOM 1483 N N . ASN A 1 205 ? 6.594 6.768 -16.735 1.00 95.19 205 ASN A N 1
ATOM 1484 C CA . ASN A 1 205 ? 7.112 5.681 -15.909 1.00 95.19 205 ASN A CA 1
ATOM 1485 C C . ASN A 1 205 ? 7.577 4.526 -16.798 1.00 95.19 205 ASN A C 1
ATOM 1487 O O . ASN A 1 205 ? 6.930 4.245 -17.806 1.00 95.19 205 ASN A O 1
ATOM 1491 N N . VAL A 1 206 ? 8.694 3.887 -16.449 1.00 93.75 206 VAL A N 1
ATOM 1492 C CA . VAL A 1 206 ? 9.308 2.806 -17.236 1.00 93.75 206 VAL A CA 1
ATOM 1493 C C . VAL A 1 206 ? 8.752 1.453 -16.793 1.00 93.75 206 VAL A C 1
ATOM 1495 O O . VAL A 1 206 ? 8.822 1.143 -15.609 1.00 93.75 206 VAL A O 1
ATOM 1498 N N . ASP A 1 207 ? 8.241 0.688 -17.757 1.00 93.38 207 ASP A N 1
ATOM 1499 C CA . ASP A 1 207 ? 7.798 -0.714 -17.657 1.00 93.38 207 ASP A CA 1
ATOM 1500 C C . ASP A 1 207 ? 8.914 -1.599 -18.246 1.00 93.38 207 ASP A C 1
ATOM 1502 O O . ASP A 1 207 ? 9.395 -1.312 -19.353 1.00 93.38 207 ASP A O 1
ATOM 1506 N N . ILE A 1 208 ? 9.385 -2.600 -17.492 1.00 84.88 208 ILE A N 1
ATOM 1507 C CA . ILE A 1 208 ? 10.578 -3.412 -17.822 1.00 84.88 208 ILE A CA 1
ATOM 1508 C C . ILE A 1 208 ? 10.214 -4.874 -18.072 1.00 84.88 208 ILE A C 1
ATOM 1510 O O . ILE A 1 208 ? 9.610 -5.512 -17.183 1.00 84.88 208 ILE A O 1
#